Protein 6F8S (pdb70)

B-factor: mean 66.19, std 15.21, range [32.03, 136.65]

Nearest PDB structures (foldseek):
  6f8s-assembly1_C  TM=1.010E+00  e=1.367E-14  Pseudomonas putida
  6f8h-assembly2_C-3  TM=1.001E+00  e=1.922E-13  Pseudomonas putida
  7csy-assembly1_A  TM=9.585E-01  e=7.088E-09  Pseudomonas aeruginosa PAO1
  6lb3-assembly2_H  TM=9.275E-01  e=8.919E-09  Pseudomonas aeruginosa PAO1
  3trb-assembly1_A  TM=9.378E-01  e=3.751E-08  Coxiella burnetii

Secondary structure (DSSP, 8-state):
-----HHHHIIIIIIHHH---HHHHHHHHTS-HHHHHHHHTTSS---HHHHHHHHHHHT--HHHHHHHHHHHHHHHHHHHHHHHHHHH------/--HHHHHHHHHHHHHH-SSTHHHHS-GGG--B---SEEEEESSSS-EEEEEEETTEEEEEEEE---/--S---HHHHIIIIIIHHH---HHHHHHHHTS-HHHHHHHHTT-S---HHHHHHHHHHHT--HHHHHHHHHHHHHHHHHHHTHHHHHTTPPP---/--HHHHHHHHHHHHHH--SHHHHHS-GGG--B---EEEEESSSS-EEEEE--TTS-EEEEEE---

Sequence (320 aa):
MRPIHPGEILREEFQKEMGFSAAALARALGVATPTVNNILRERGGVSADMALRLSICLDTTPEFWLNLQTAFDLRTAEQQHGDEIIGSVQRLVASDIKSVAERKLAMLDAATELRDLRSPPGNRLESRADQHSIRVNDQWRLCFTWTEHGPVNVEIVDYHGMRPIHPGEILREEFQKEMGFSAAALARALGVATPTVNNILRERGGVSADMALRLSICLDTTPEFWLNLQTAFDLRTAEQQHGDEIIGSVQRLVASDIKSVAERKLAMLDAATELRDLRSPPGNRLESADQHSIRVNDQWRLCFTWTEHGPVNVEIVDYH

InterPro domains:
  IPR001387 Cro/C1-type, helix-turn-helix domain [PF01381] (19-70)
  IPR001387 Cro/C1-type, helix-turn-helix domain [PS50943] (21-70)
  IPR001387 Cro/C1-type, helix-turn-helix domain [SM00530] (14-70)
  IPR001387 Cro/C1-type, helix-turn-helix domain [cd00093] (12-70)
  IPR010982 Lambda repressor-like, DNA-binding domain superfamily [G3DSA:1.10.260.40] (1-99)
  IPR010982 Lambda repressor-like, DNA-binding domain superfamily [SSF47413] (10-91)
  IPR013430 Toxin-antitoxin system, antidote protein, HigA [PTHR36924] (1-90)
  IPR013430 Toxin-antitoxin system, antidote protein, HigA [TIGR02607] (6-85)

Foldseek 3Di:
DAQDQLLCCCVVVPCVVPVDDLVVLCVQLVHDSVVSVCRNVVNDAADLSNLVSCCVRVVHHSVVRVVSRVSRVVVVCCVPCVVVDVVDDDDDDD/DDLVVLVVVLVVQQVVDQDPCSQVVDVQQVWDWQQGWIWGDSDPFKIWIFGQDNNTTHPTDIDGDD/DPAQDQLLNCCCPVPCVVPPDDLVVLCVQLVHDSVVSVCRVVVNDAADLSNLVSCCVRVVHHSVVRVVSRVRRVVVVCCVPCVVVVVVDDDDPDD/DDLVVLVVVLVVQQVVDQDVCSQVVDVQQVWDAVHWIWGDSDPFKIWIFNQDNNTTDPTDIDGDD

Radius of gyration: 20.67 Å; Cα contacts (8 Å, |Δi|>4): 565; chains: 4; bounding box: 54×55×50 Å

Structure (mmCIF, N/CA/C/O backbone):
data_6F8S
#
_entry.id   6F8S
#
_cell.length_a   56.030
_cell.length_b   56.030
_cell.length_c   128.190
_cell.angle_alpha   90.00
_cell.angle_beta   90.00
_cell.angle_gamma   90.00
#
_symmetry.space_group_name_H-M   'P 41'
#
loop_
_entity.id
_entity.type
_entity.pdbx_description
1 polymer 'XRE family transcriptional regulator'
2 polymer 'Putative Killer protein'
3 non-polymer 'SULFATE ION'
4 non-polymer DI(HYDROXYETHYL)ETHER
5 water water
#
loop_
_atom_site.group_PDB
_atom_site.id
_atom_site.type_symbol
_atom_site.label_atom_id
_atom_site.label_alt_id
_atom_site.label_comp_id
_atom_site.label_asym_id
_atom_site.label_entity_id
_atom_site.label_seq_id
_atom_site.pdbx_PDB_ins_code
_atom_site.Cartn_x
_atom_site.Cartn_y
_atom_site.Cartn_z
_atom_site.occupancy
_atom_site.B_iso_or_equiv
_atom_site.auth_seq_id
_atom_site.auth_comp_id
_atom_site.auth_asym_id
_atom_site.auth_atom_id
_atom_site.pdbx_PDB_model_num
ATOM 1 N N . MET A 1 6 ? 78.047 10.733 79.942 1.00 81.98 6 MET A N 1
ATOM 2 C CA . MET A 1 6 ? 77.995 9.996 81.200 1.00 79.56 6 MET A CA 1
ATOM 3 C C . MET A 1 6 ? 78.616 8.610 80.951 1.00 73.85 6 MET A C 1
ATOM 4 O O . MET A 1 6 ? 79.655 8.531 80.301 1.00 79.25 6 MET A O 1
ATOM 9 N N . ARG A 1 7 ? 78.028 7.516 81.425 1.00 55.02 7 ARG A N 1
ATOM 10 C CA . ARG A 1 7 ? 78.714 6.216 81.254 1.00 54.66 7 ARG A CA 1
ATOM 11 C C . ARG A 1 7 ? 78.641 5.634 79.830 1.00 58.60 7 ARG A C 1
ATOM 12 O O . ARG A 1 7 ? 77.650 5.810 79.125 1.00 58.48 7 ARG A O 1
ATOM 20 N N . PRO A 1 8 ? 79.706 4.939 79.395 1.00 59.51 8 PRO A N 1
ATOM 21 C CA . PRO A 1 8 ? 79.574 4.319 78.077 1.00 56.26 8 PRO A CA 1
ATOM 22 C C . PRO A 1 8 ? 78.504 3.228 78.115 1.00 57.06 8 PRO A C 1
ATOM 23 O O . PRO A 1 8 ? 78.469 2.485 79.081 1.00 57.56 8 PRO A O 1
ATOM 27 N N . ILE A 1 9 ? 77.644 3.149 77.101 1.00 58.83 9 ILE A N 1
ATOM 28 C CA . ILE A 1 9 ? 76.584 2.149 77.089 1.00 54.38 9 ILE A CA 1
ATOM 29 C C . ILE A 1 9 ? 76.751 1.224 75.893 1.00 49.66 9 ILE A C 1
ATOM 30 O O . ILE A 1 9 ? 76.539 1.598 74.744 1.00 52.18 9 ILE A O 1
ATOM 35 N N . HIS A 1 10 ? 77.194 0.013 76.178 1.00 49.02 10 HIS A N 1
ATOM 36 C CA . HIS A 1 10 ? 77.490 -0.950 75.150 1.00 48.93 10 HIS A CA 1
ATOM 37 C C . HIS A 1 10 ? 76.201 -1.396 74.490 1.00 51.89 10 HIS A C 1
ATOM 38 O O . HIS A 1 10 ? 75.213 -1.630 75.182 1.00 49.74 10 HIS A O 1
ATOM 45 N N . PRO A 1 11 ? 76.196 -1.497 73.144 1.00 51.39 11 PRO A N 1
ATOM 46 C CA . PRO A 1 11 ? 74.990 -1.951 72.431 1.00 48.36 11 PRO A CA 1
ATOM 47 C C . PRO A 1 11 ? 74.497 -3.299 72.957 1.00 50.45 11 PRO A C 1
ATOM 48 O O . PRO A 1 11 ? 73.300 -3.601 72.877 1.00 51.34 11 PRO A O 1
ATOM 52 N N . GLY A 1 12 ? 75.413 -4.089 73.502 1.00 49.46 12 GLY A N 1
ATOM 53 C CA . GLY A 1 12 ? 75.065 -5.340 74.149 1.00 54.68 12 GLY A CA 1
ATOM 54 C C . GLY A 1 12 ? 74.156 -5.177 75.356 1.00 55.81 12 GLY A C 1
ATOM 55 O O . GLY A 1 12 ? 73.316 -6.048 75.630 1.00 57.17 12 GLY A O 1
ATOM 56 N N . GLU A 1 13 ? 74.311 -4.076 76.087 1.00 52.68 13 GLU A N 1
ATOM 57 C CA . GLU A 1 13 ? 73.420 -3.820 77.221 1.00 55.96 13 GLU A CA 1
ATOM 58 C C . GLU A 1 13 ? 71.982 -3.623 76.722 1.00 55.31 13 GLU A C 1
ATOM 59 O O . GLU A 1 13 ? 71.031 -4.114 77.333 1.00 52.72 13 GLU A O 1
ATOM 65 N N . ILE A 1 14 ? 71.827 -2.910 75.611 1.00 54.07 14 ILE A N 1
ATOM 66 C CA . ILE A 1 14 ? 70.507 -2.731 75.014 1.00 55.63 14 ILE A CA 1
ATOM 67 C C . ILE A 1 14 ? 69.914 -4.066 74.581 1.00 56.90 14 ILE A C 1
ATOM 68 O O . ILE A 1 14 ? 68.755 -4.359 74.874 1.00 58.81 14 ILE A O 1
ATOM 73 N N . LEU A 1 15 ? 70.706 -4.855 73.856 1.00 49.92 15 LEU A N 1
ATOM 74 C CA . LEU A 1 15 ? 70.249 -6.148 73.387 1.00 53.30 15 LEU A CA 1
ATOM 75 C C . LEU A 1 15 ? 69.808 -6.992 74.584 1.00 57.86 15 LEU A C 1
ATOM 76 O O . LEU A 1 15 ? 68.725 -7.570 74.576 1.00 59.49 15 LEU A O 1
ATOM 81 N N . ARG A 1 16 ? 70.631 -7.029 75.625 1.00 61.34 16 ARG A N 1
ATOM 82 C CA . ARG A 1 16 ? 70.324 -7.867 76.781 1.00 64.82 16 ARG A CA 1
ATOM 83 C C . ARG A 1 16 ? 69.123 -7.339 77.553 1.00 67.75 16 ARG A C 1
ATOM 84 O O . ARG A 1 16 ? 68.152 -8.060 77.760 1.00 73.14 16 ARG A O 1
ATOM 92 N N . GLU A 1 17 ? 69.182 -6.071 77.950 1.00 62.59 17 GLU A N 1
ATOM 93 C CA . GLU A 1 17 ? 68.179 -5.510 78.851 1.00 62.72 17 GLU A CA 1
ATOM 94 C C . GLU A 1 17 ? 66.872 -5.138 78.193 1.00 61.69 17 GLU A C 1
ATOM 95 O O . GLU A 1 17 ? 65.829 -5.244 78.813 1.00 65.43 17 GLU A O 1
ATOM 101 N N . GLU A 1 18 ? 66.919 -4.691 76.945 1.00 69.70 18 GLU A N 1
ATOM 102 C CA . GLU A 1 18 ? 65.729 -4.138 76.317 1.00 66.62 18 GLU A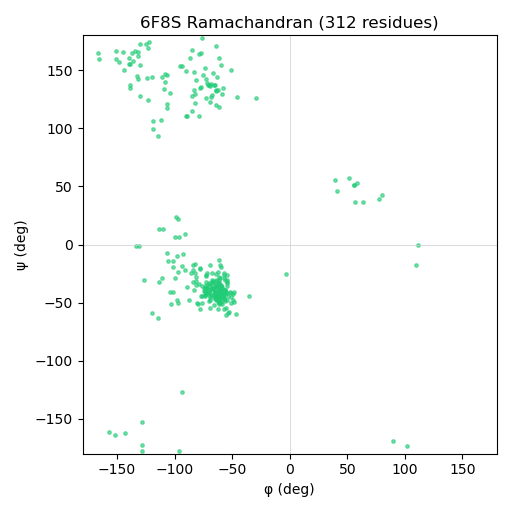 CA 1
ATOM 103 C C . GLU A 1 18 ? 65.047 -5.132 75.370 1.00 65.67 18 GLU A C 1
ATOM 104 O O . GLU A 1 18 ? 63.868 -4.973 75.035 1.00 64.50 18 GLU A O 1
ATOM 110 N N . PHE A 1 19 ? 65.786 -6.150 74.931 1.00 57.88 19 PHE A N 1
ATOM 111 C CA . PHE A 1 19 ? 65.195 -7.198 74.103 1.00 57.50 19 PHE A CA 1
ATOM 112 C C . PHE A 1 19 ? 65.176 -8.556 74.804 1.00 59.25 19 PHE A C 1
ATOM 113 O O . PHE A 1 19 ? 64.097 -9.107 75.061 1.00 58.35 19 PHE A O 1
ATOM 121 N N . GLN A 1 20 ? 66.363 -9.086 75.104 1.00 55.61 20 GLN A N 1
ATOM 122 C CA . GLN A 1 20 ? 66.491 -10.458 75.585 1.00 61.80 20 GLN A CA 1
ATOM 123 C C . GLN A 1 20 ? 65.692 -10.733 76.856 1.00 65.82 20 GLN A C 1
ATOM 124 O O . GLN A 1 20 ? 65.072 -11.787 76.980 1.00 68.30 20 GLN A O 1
ATOM 130 N N . LYS A 1 21 ? 65.695 -9.787 77.786 1.00 72.66 21 LYS A N 1
ATOM 131 C CA . LYS A 1 21 ? 65.054 -10.002 79.080 1.00 78.27 21 LYS A CA 1
ATOM 132 C C . LYS A 1 21 ? 63.553 -10.199 78.946 1.00 78.61 21 LYS A C 1
ATOM 133 O O . LYS A 1 21 ? 62.990 -11.111 79.533 1.00 85.98 21 LYS A O 1
ATOM 139 N N . GLU A 1 22 ? 62.912 -9.350 78.156 1.00 71.79 22 GLU A N 1
ATOM 140 C CA . GLU A 1 22 ? 61.461 -9.353 78.046 1.00 73.74 22 GLU A CA 1
ATOM 141 C C . GLU A 1 22 ? 60.982 -10.433 77.089 1.00 77.70 22 GLU A C 1
ATOM 142 O O . GLU A 1 22 ? 59.902 -10.980 77.258 1.00 84.00 22 GLU A O 1
ATOM 148 N N . MET A 1 23 ? 61.791 -10.733 76.079 1.00 76.29 23 MET A N 1
ATOM 149 C CA . MET A 1 23 ? 61.446 -11.755 75.101 1.00 74.23 23 MET A CA 1
ATOM 150 C C . MET A 1 23 ? 61.738 -13.147 75.648 1.00 79.69 23 MET A C 1
ATOM 151 O O . MET A 1 23 ? 60.884 -14.039 75.604 1.00 81.59 23 MET A O 1
ATOM 156 N N . GLY A 1 24 ? 62.952 -13.330 76.158 1.00 78.28 24 GLY A N 1
ATOM 157 C CA . GLY A 1 24 ? 63.315 -14.570 76.809 1.00 74.93 24 GLY A CA 1
ATOM 158 C C . GLY A 1 24 ? 64.293 -15.445 76.058 1.00 79.72 24 GLY A C 1
ATOM 159 O O . GLY A 1 24 ? 64.893 -16.325 76.665 1.00 83.49 24 GLY A O 1
ATOM 160 N N . PHE A 1 25 ? 64.459 -15.211 74.754 1.00 75.50 25 PHE A N 1
ATOM 161 C CA . PHE A 1 25 ? 65.321 -16.055 73.917 1.00 73.32 25 PHE A CA 1
ATOM 162 C C . PHE A 1 25 ? 66.730 -16.257 74.499 1.00 76.65 25 PHE A C 1
ATOM 163 O O . PHE A 1 25 ? 67.253 -15.394 75.205 1.00 80.21 25 PHE A O 1
ATOM 171 N N . SER A 1 26 ? 67.337 -17.403 74.211 1.00 80.42 26 SER A N 1
ATOM 172 C CA . SER A 1 26 ? 68.731 -17.624 74.579 1.00 77.84 26 SER A CA 1
ATOM 173 C C . SER A 1 26 ? 69.652 -17.041 73.508 1.00 78.39 26 SER A C 1
ATOM 174 O O . SER A 1 26 ? 69.199 -16.707 72.408 1.00 75.75 26 SER A O 1
ATOM 177 N N . ALA A 1 27 ? 70.940 -16.938 73.831 1.00 64.83 27 ALA A N 1
ATOM 178 C CA . ALA A 1 27 ? 71.929 -16.427 72.896 1.00 66.27 27 ALA A CA 1
ATOM 179 C C . ALA A 1 27 ? 71.896 -17.239 71.606 1.00 74.03 27 ALA A C 1
ATOM 180 O O . ALA A 1 27 ? 71.973 -16.681 70.503 1.00 72.92 27 ALA A O 1
ATOM 182 N N . ALA A 1 28 ? 71.749 -18.553 71.758 1.00 73.89 28 ALA A N 1
ATOM 183 C CA . ALA A 1 28 ? 71.690 -19.475 70.630 1.00 69.49 28 ALA A CA 1
ATOM 184 C C . ALA A 1 28 ? 70.497 -19.212 69.720 1.00 67.44 28 ALA A C 1
ATOM 185 O O . ALA A 1 28 ? 70.648 -19.218 68.498 1.00 73.21 28 ALA A O 1
ATOM 187 N N . ALA A 1 29 ? 69.317 -19.004 70.302 1.00 69.08 29 ALA A N 1
ATOM 188 C CA . ALA A 1 29 ? 68.116 -18.727 69.508 1.00 67.98 29 ALA A CA 1
ATOM 189 C C . ALA A 1 29 ? 68.306 -17.460 68.684 1.00 68.92 29 ALA A C 1
ATOM 190 O O . ALA A 1 29 ? 67.985 -17.422 67.483 1.00 67.32 29 ALA A O 1
ATOM 192 N N . LEU A 1 30 ? 68.840 -16.426 69.330 1.00 67.83 30 LEU A N 1
ATOM 193 C CA . LEU A 1 30 ? 69.111 -15.176 68.635 1.00 69.44 30 LEU A CA 1
ATOM 194 C C . LEU A 1 30 ? 70.107 -15.440 67.512 1.00 67.29 30 LEU A C 1
ATOM 195 O O . LEU A 1 30 ? 69.867 -15.061 66.370 1.00 65.56 30 LEU A O 1
ATOM 200 N N . ALA A 1 31 ? 71.199 -16.125 67.849 1.00 66.85 31 ALA A N 1
ATOM 201 C CA . ALA A 1 31 ? 72.240 -16.484 66.887 1.00 66.98 31 ALA A CA 1
ATOM 202 C C . ALA A 1 31 ? 71.684 -17.225 65.678 1.00 69.39 31 ALA A C 1
ATOM 203 O O . ALA A 1 31 ? 72.055 -16.907 64.537 1.00 66.33 31 ALA A O 1
ATOM 205 N N . ARG A 1 32 ? 70.796 -18.195 65.919 1.00 68.42 32 ARG A N 1
ATOM 206 C CA . ARG A 1 32 ? 70.158 -18.934 64.818 1.00 73.40 32 ARG A CA 1
ATOM 207 C C . ARG A 1 32 ? 69.359 -18.003 63.903 1.00 69.47 32 ARG A C 1
ATOM 208 O O . ARG A 1 32 ? 69.470 -18.083 62.688 1.00 77.45 32 ARG A O 1
ATOM 216 N N . ALA A 1 33 ? 68.572 -17.117 64.502 1.00 60.94 33 ALA A N 1
ATOM 217 C CA . ALA A 1 33 ? 67.759 -16.152 63.776 1.00 62.15 33 ALA A CA 1
ATOM 218 C C . ALA A 1 33 ? 68.597 -15.222 62.895 1.00 60.74 33 ALA A C 1
ATOM 219 O O . ALA A 1 33 ? 68.217 -14.935 61.759 1.00 60.55 33 ALA A O 1
ATOM 221 N N . LEU A 1 34 ? 69.732 -14.762 63.413 1.00 69.40 34 LEU A N 1
ATOM 222 C CA . LEU A 1 34 ? 70.592 -13.830 62.679 1.00 70.61 34 LEU A CA 1
ATOM 223 C C . LEU A 1 34 ? 71.435 -14.510 61.596 1.00 73.67 34 LEU A C 1
ATOM 224 O O . LEU A 1 34 ? 71.911 -13.853 60.659 1.00 75.75 34 LEU A O 1
ATOM 229 N N . GLY A 1 35 ? 71.617 -15.823 61.734 1.00 64.87 35 GLY A N 1
ATOM 230 C CA . GLY A 1 35 ? 72.515 -16.580 60.882 1.00 60.36 35 GLY A CA 1
ATOM 231 C C . GLY A 1 35 ? 73.987 -16.419 61.231 1.00 62.14 35 GLY A C 1
ATOM 232 O O . GLY A 1 35 ? 74.805 -16.338 60.329 1.00 66.93 35 GLY A O 1
ATOM 233 N N . VAL A 1 36 ? 74.328 -16.367 62.521 1.00 65.51 36 VAL A N 1
ATOM 234 C CA . VAL A 1 36 ? 75.723 -16.235 62.962 1.00 67.23 36 VAL A CA 1
ATOM 235 C C . VAL A 1 36 ? 76.049 -17.247 64.058 1.00 70.84 36 VAL A C 1
ATOM 236 O O . VAL A 1 36 ? 75.145 -17.790 64.689 1.00 68.19 36 VAL A O 1
ATOM 240 N N . ALA A 1 37 ? 77.335 -17.497 64.297 1.00 74.21 37 ALA A N 1
ATOM 241 C CA . ALA A 1 37 ? 77.733 -18.425 65.357 1.00 70.97 37 ALA A CA 1
ATOM 242 C C . ALA A 1 37 ? 77.401 -17.833 66.721 1.00 75.97 37 ALA A C 1
ATOM 243 O O . ALA A 1 37 ? 77.610 -16.646 66.959 1.00 75.97 37 ALA A O 1
ATOM 245 N N . THR A 1 38 ? 76.885 -18.673 67.610 1.00 77.34 38 THR A N 1
ATOM 246 C CA . THR A 1 38 ? 76.436 -18.241 68.927 1.00 74.88 38 THR A CA 1
ATOM 247 C C . THR A 1 38 ? 77.472 -17.430 69.715 1.00 76.05 38 THR A C 1
ATOM 248 O O . THR A 1 38 ? 77.105 -16.446 70.360 1.00 78.97 38 THR A O 1
ATOM 252 N N . PRO A 1 39 ? 78.763 -17.815 69.670 1.00 75.71 39 PRO A N 1
ATOM 253 C CA . PRO A 1 39 ? 79.723 -16.947 70.368 1.00 78.35 39 PRO A CA 1
ATOM 254 C C . PRO A 1 39 ? 79.787 -15.492 69.867 1.00 76.93 39 PRO A C 1
ATOM 255 O O . PRO A 1 39 ? 80.280 -14.631 70.607 1.00 77.04 39 PRO A O 1
ATOM 259 N N . THR A 1 40 ? 79.315 -15.220 68.651 1.00 76.53 40 THR A N 1
ATOM 260 C CA . THR A 1 40 ? 79.324 -13.853 68.133 1.00 77.59 40 THR A CA 1
ATOM 261 C C . THR A 1 40 ? 78.304 -13.030 68.911 1.00 77.63 40 THR A C 1
ATOM 262 O O . THR A 1 40 ? 78.583 -11.908 69.348 1.00 77.15 40 THR A O 1
ATOM 266 N N . VAL A 1 41 ? 77.130 -13.618 69.105 1.00 68.60 41 VAL A N 1
ATOM 267 C CA . VAL A 1 41 ? 76.061 -12.972 69.841 1.00 68.13 41 VAL A CA 1
ATOM 268 C C . VAL A 1 41 ? 76.406 -12.817 71.321 1.00 69.64 41 VAL A C 1
ATOM 269 O O . VAL A 1 41 ? 76.107 -11.786 71.942 1.00 66.12 41 VAL A O 1
ATOM 273 N N . ASN A 1 42 ? 77.056 -13.822 71.893 1.00 86.40 42 ASN A N 1
ATOM 274 C CA . ASN A 1 42 ? 77.329 -13.775 73.327 1.00 86.87 42 ASN A CA 1
ATOM 275 C C . ASN A 1 42 ? 78.427 -12.762 73.674 1.00 82.25 42 ASN A C 1
ATOM 276 O O . ASN A 1 42 ? 78.349 -12.092 74.698 1.00 83.97 42 ASN A O 1
ATOM 281 N N . ASN A 1 43 ? 79.436 -12.657 72.812 1.00 78.78 43 ASN A N 1
ATOM 282 C CA . ASN A 1 43 ? 80.437 -11.589 72.882 1.00 80.37 43 ASN A CA 1
ATOM 283 C C . ASN A 1 43 ? 79.807 -10.219 73.039 1.00 77.76 43 ASN A C 1
ATOM 284 O O . ASN A 1 43 ? 80.297 -9.359 73.776 1.00 75.91 43 ASN A O 1
ATOM 289 N N . ILE A 1 44 ? 78.718 -10.036 72.304 1.00 70.67 44 ILE A N 1
ATOM 290 C CA . ILE A 1 44 ? 77.982 -8.795 72.287 1.00 67.97 44 ILE A CA 1
ATOM 291 C C . ILE A 1 44 ? 77.165 -8.669 73.558 1.00 64.68 44 ILE A C 1
ATOM 292 O O . ILE A 1 44 ? 77.226 -7.644 74.244 1.00 64.36 44 ILE A O 1
ATOM 297 N N . LEU A 1 45 ? 76.407 -9.718 73.870 1.00 62.84 45 LEU A N 1
ATOM 298 C CA . LEU A 1 45 ? 75.539 -9.725 75.044 1.00 62.94 45 LEU A CA 1
ATOM 299 C C . LEU A 1 45 ? 76.336 -9.558 76.339 1.00 66.54 45 LEU A C 1
ATOM 300 O O . LEU A 1 45 ? 75.868 -8.941 77.315 1.00 64.98 45 LEU A O 1
ATOM 305 N N . ARG A 1 46 ? 77.551 -10.086 76.343 1.00 73.41 46 ARG A N 1
ATOM 306 C CA . ARG A 1 46 ? 78.382 -10.048 77.541 1.00 76.53 46 ARG A CA 1
ATOM 307 C C . ARG A 1 46 ? 79.329 -8.843 77.423 1.00 74.09 46 ARG A C 1
ATOM 308 O O . ARG A 1 46 ? 80.192 -8.599 78.268 1.00 72.40 46 ARG A O 1
ATOM 316 N N . GLU A 1 47 ? 79.095 -8.059 76.370 1.00 72.72 47 GLU A N 1
ATOM 317 C CA . GLU A 1 47 ? 79.741 -6.757 76.157 1.00 67.12 47 GLU A CA 1
ATOM 318 C C . GLU A 1 47 ? 81.248 -6.864 75.983 1.00 68.50 47 GLU A C 1
ATOM 319 O O . GLU A 1 47 ? 81.999 -5.998 76.438 1.00 66.97 47 GLU A O 1
ATOM 325 N N . ARG A 1 48 ? 81.692 -7.917 75.315 1.00 68.70 48 ARG A N 1
ATOM 326 C CA . ARG A 1 48 ? 83.116 -8.139 75.177 1.00 73.16 48 ARG A CA 1
ATOM 327 C C . ARG A 1 48 ? 83.607 -7.842 73.775 1.00 73.51 48 ARG A C 1
ATOM 328 O O . ARG A 1 48 ? 84.806 -7.825 73.533 1.00 79.38 48 ARG A O 1
ATOM 336 N N . GLY A 1 49 ? 82.680 -7.586 72.860 1.00 82.21 49 GLY A N 1
ATOM 337 C CA . GLY A 1 49 ? 83.022 -7.214 71.497 1.00 73.30 49 GLY A CA 1
ATOM 338 C C . GLY A 1 49 ? 81.950 -6.326 70.898 1.00 71.38 49 GLY A C 1
ATOM 339 O O . GLY A 1 49 ? 80.851 -6.213 71.440 1.00 73.39 49 GLY A O 1
ATOM 340 N N . GLY A 1 50 ? 82.254 -5.694 69.774 1.00 58.19 50 GLY A N 1
ATOM 341 C CA . GLY A 1 50 ? 81.332 -4.734 69.200 1.00 58.65 50 GLY A CA 1
ATOM 342 C C . GLY A 1 50 ? 80.404 -5.258 68.112 1.00 58.43 50 GLY A C 1
ATOM 343 O O . GLY A 1 50 ? 80.406 -6.441 67.771 1.00 60.51 50 GLY A O 1
ATOM 344 N N . VAL A 1 51 ? 79.602 -4.352 67.565 1.00 57.07 51 VAL A N 1
ATOM 345 C CA . VAL A 1 51 ? 78.657 -4.689 66.517 1.00 56.04 51 VAL A CA 1
ATOM 346 C C . VAL A 1 51 ? 79.156 -4.142 65.184 1.00 54.89 51 VAL A C 1
ATOM 347 O O . VAL A 1 51 ? 79.309 -2.924 65.026 1.00 52.78 51 VAL A O 1
ATOM 351 N N . SER A 1 52 ? 79.429 -5.046 64.243 1.00 56.98 52 SER A N 1
ATOM 352 C CA . SER A 1 52 ? 79.838 -4.666 62.898 1.00 56.59 52 SER A CA 1
ATOM 353 C C . SER A 1 52 ? 78.625 -4.200 62.091 1.00 55.66 52 SER A C 1
ATOM 354 O O . SER A 1 52 ? 77.473 -4.430 62.496 1.00 55.64 52 SER A O 1
ATOM 357 N N . ALA A 1 53 ? 78.887 -3.543 60.963 1.00 53.87 53 ALA A N 1
ATOM 358 C CA . ALA A 1 53 ? 77.835 -3.095 60.053 1.00 55.76 53 ALA A CA 1
ATOM 359 C C . ALA A 1 53 ? 76.961 -4.278 59.619 1.00 55.97 53 ALA A C 1
ATOM 360 O O . ALA A 1 53 ? 75.727 -4.159 59.516 1.00 54.72 53 ALA A O 1
ATOM 362 N N . ASP A 1 54 ? 77.620 -5.413 59.382 1.00 54.79 54 ASP A N 1
ATOM 363 C CA . ASP A 1 54 ? 76.972 -6.667 59.024 1.00 54.69 54 ASP A CA 1
ATOM 364 C C . ASP A 1 54 ? 76.019 -7.169 60.111 1.00 60.04 54 ASP A C 1
ATOM 365 O O . ASP A 1 54 ? 74.845 -7.505 59.851 1.00 56.22 54 ASP A O 1
ATOM 370 N N . MET A 1 55 ? 76.550 -7.232 61.334 1.00 59.17 55 MET A N 1
ATOM 371 C CA . MET A 1 55 ? 75.784 -7.622 62.506 1.00 52.13 55 MET A CA 1
ATOM 372 C C . MET A 1 55 ? 74.613 -6.656 62.686 1.00 49.92 55 MET A C 1
ATOM 373 O O . MET A 1 55 ? 73.492 -7.064 63.003 1.00 49.12 55 MET A O 1
ATOM 378 N N . ALA A 1 56 ? 74.876 -5.371 62.471 1.00 39.74 56 ALA A N 1
ATOM 379 C CA . ALA A 1 56 ? 73.830 -4.362 62.614 1.00 44.31 56 ALA A CA 1
ATOM 380 C C . ALA A 1 56 ? 72.699 -4.618 61.621 1.00 48.04 56 ALA A C 1
ATOM 381 O O . ALA A 1 56 ? 71.515 -4.469 61.976 1.00 45.85 56 ALA A O 1
ATOM 383 N N . LEU A 1 57 ? 73.052 -5.021 60.395 1.00 51.20 57 LEU A N 1
ATOM 384 C CA . LEU A 1 57 ? 72.032 -5.321 59.389 1.00 53.06 57 LEU A CA 1
ATOM 385 C C . LEU A 1 57 ? 71.192 -6.496 59.832 1.00 54.01 57 LEU A C 1
ATOM 386 O O . LEU A 1 57 ? 69.966 -6.445 59.757 1.00 53.95 57 LEU A O 1
ATOM 391 N N . ARG A 1 58 ? 71.853 -7.563 60.275 1.00 47.09 58 ARG A N 1
ATOM 392 C CA . ARG A 1 58 ? 71.131 -8.750 60.717 1.00 51.88 58 ARG A CA 1
ATOM 393 C C . ARG A 1 58 ? 70.231 -8.417 61.893 1.00 51.60 58 ARG A C 1
ATOM 394 O O . ARG A 1 58 ? 69.066 -8.809 61.910 1.00 53.75 58 ARG A O 1
ATOM 402 N N . LEU A 1 59 ? 70.771 -7.690 62.871 1.00 52.06 59 LEU A N 1
ATOM 403 C CA . LEU A 1 59 ? 69.974 -7.275 64.022 1.00 54.94 59 LEU A CA 1
ATOM 404 C C . LEU A 1 59 ? 68.743 -6.465 63.599 1.00 55.16 59 LEU A C 1
ATOM 405 O O . LEU A 1 59 ? 67.626 -6.718 64.079 1.00 52.60 59 LEU A O 1
ATOM 410 N N . SER A 1 60 ? 68.941 -5.502 62.701 1.00 56.33 60 SER A N 1
ATOM 411 C CA . SER A 1 60 ? 67.850 -4.598 62.346 1.00 58.73 60 SER A CA 1
ATOM 412 C C . SER A 1 60 ? 66.723 -5.354 61.643 1.00 61.34 60 SER A C 1
ATOM 413 O O . SER A 1 60 ? 65.544 -5.078 61.866 1.00 64.56 60 SER A O 1
ATOM 416 N N . ILE A 1 61 ? 67.088 -6.325 60.815 1.00 54.96 61 ILE A N 1
ATOM 417 C CA . ILE A 1 61 ? 66.089 -7.147 60.145 1.00 60.35 61 ILE A CA 1
ATOM 418 C C . ILE A 1 61 ? 65.424 -8.117 61.129 1.00 57.95 61 ILE A C 1
ATOM 419 O O . ILE A 1 61 ? 64.210 -8.345 61.074 1.00 61.10 61 ILE A O 1
ATOM 424 N N . CYS A 1 62 ? 66.209 -8.641 62.065 1.00 62.37 62 CYS A N 1
ATOM 425 C CA . CYS A 1 62 ? 65.691 -9.612 63.019 1.00 60.74 62 CYS A CA 1
ATOM 426 C C . CYS A 1 62 ? 64.746 -9.011 64.033 1.00 64.43 62 CYS A C 1
ATOM 427 O O . CYS A 1 62 ? 63.766 -9.648 64.413 1.00 69.25 62 CYS A O 1
ATOM 430 N N . LEU A 1 63 ? 65.056 -7.798 64.487 1.00 61.07 63 LEU A N 1
ATOM 431 C CA . LEU A 1 63 ? 64.387 -7.210 65.646 1.00 57.42 63 LEU A CA 1
ATOM 432 C C . LEU A 1 63 ? 63.547 -5.991 65.289 1.00 58.79 63 LEU A C 1
ATOM 433 O O . LEU A 1 63 ? 63.117 -5.258 66.169 1.00 58.83 63 LEU A O 1
ATOM 438 N N . ASP A 1 64 ? 63.320 -5.796 63.992 1.00 58.29 64 ASP A N 1
ATOM 439 C CA . ASP A 1 64 ? 62.591 -4.649 63.447 1.00 58.15 64 ASP A CA 1
ATOM 440 C C . ASP A 1 64 ? 63.111 -3.298 63.940 1.00 56.68 64 ASP A C 1
ATOM 441 O O . ASP A 1 64 ? 62.358 -2.503 64.503 1.00 55.75 64 ASP A O 1
ATOM 446 N N . THR A 1 65 ? 64.389 -3.035 63.705 1.00 55.07 65 THR A N 1
ATOM 447 C CA . THR A 1 65 ? 64.967 -1.737 64.013 1.00 53.48 65 THR A CA 1
ATOM 448 C C . THR A 1 65 ? 65.679 -1.233 62.760 1.00 53.55 65 THR A C 1
ATOM 449 O O . THR A 1 65 ? 65.560 -1.830 61.695 1.00 54.62 65 THR A O 1
ATOM 453 N N . THR A 1 66 ? 66.397 -0.122 62.885 1.00 45.39 66 THR A N 1
ATOM 454 C CA . THR A 1 66 ? 67.264 0.331 61.824 1.00 44.10 66 THR A CA 1
ATOM 455 C C . THR A 1 66 ? 68.669 -0.180 62.128 1.00 44.13 66 THR A C 1
ATOM 456 O O . THR A 1 66 ? 68.993 -0.443 63.285 1.00 42.01 66 THR A O 1
ATOM 460 N N . PRO A 1 67 ? 69.501 -0.370 61.092 1.00 49.47 67 PRO A N 1
ATOM 461 C CA . PRO A 1 67 ? 70.875 -0.796 61.388 1.00 49.64 67 PRO A CA 1
ATOM 462 C C . PRO A 1 67 ? 71.697 0.343 61.994 1.00 44.77 67 PRO A C 1
ATOM 463 O O . PRO A 1 67 ? 72.648 0.077 62.727 1.00 45.87 67 PRO A O 1
ATOM 467 N N . GLU A 1 68 ? 71.329 1.587 61.696 1.00 45.91 68 GLU A N 1
ATOM 468 C CA . GLU A 1 68 ? 72.014 2.751 62.238 1.00 45.35 68 GLU A CA 1
ATOM 469 C C . GLU A 1 68 ? 71.789 2.877 63.740 1.00 50.48 68 GLU A C 1
ATOM 470 O O . GLU A 1 68 ? 72.644 3.417 64.468 1.00 45.87 68 GLU A O 1
ATOM 476 N N . PHE A 1 69 ? 70.628 2.415 64.199 1.00 45.18 69 PHE A N 1
ATOM 477 C CA . PHE A 1 69 ? 70.368 2.348 65.630 1.00 47.45 69 PHE A CA 1
ATOM 478 C C . PHE A 1 69 ? 71.523 1.634 66.338 1.00 49.86 69 PHE A C 1
ATOM 479 O O . PHE A 1 69 ? 72.088 2.144 67.319 1.00 48.32 69 PHE A O 1
ATOM 487 N N . TRP A 1 70 ? 71.892 0.465 65.823 1.00 47.96 70 TRP A N 1
ATOM 488 C CA . TRP A 1 70 ? 72.928 -0.316 66.476 1.00 49.65 70 TRP A CA 1
ATOM 489 C C . TRP A 1 70 ? 74.327 0.295 66.290 1.00 51.17 70 TRP A C 1
ATOM 490 O O . TRP A 1 70 ? 75.146 0.270 67.208 1.00 49.31 70 TRP A O 1
ATOM 501 N N . LEU A 1 71 ? 74.597 0.871 65.124 1.00 44.13 71 LEU A N 1
ATOM 502 C CA . LEU A 1 71 ? 75.916 1.446 64.873 1.00 47.39 71 LEU A CA 1
ATOM 503 C C . LEU A 1 71 ? 76.104 2.744 65.666 1.00 44.20 71 LEU A C 1
ATOM 504 O O . LEU A 1 71 ? 77.217 3.039 66.135 1.00 45.74 71 LEU A O 1
ATOM 509 N N . ASN A 1 72 ? 75.024 3.508 65.829 1.00 39.58 72 ASN A N 1
ATOM 510 C CA . ASN A 1 72 ? 75.072 4.719 66.653 1.00 43.21 72 ASN A CA 1
ATOM 511 C C . ASN A 1 72 ? 75.408 4.441 68.115 1.00 45.90 72 ASN A C 1
ATOM 512 O O . ASN A 1 72 ? 76.106 5.237 68.768 1.00 44.96 72 ASN A O 1
ATOM 517 N N . LEU A 1 73 ? 74.903 3.319 68.631 1.00 48.82 73 LEU A N 1
ATOM 518 C CA . LEU A 1 73 ? 75.178 2.934 70.011 1.00 48.06 73 LEU A CA 1
ATOM 519 C C . LEU A 1 73 ? 76.648 2.520 70.122 1.00 49.23 73 LEU A C 1
ATOM 520 O O . LEU A 1 73 ? 77.345 2.881 71.086 1.00 52.71 73 LEU A O 1
ATOM 525 N N . GLN A 1 74 ? 77.117 1.798 69.106 1.00 48.42 74 GLN A N 1
ATOM 526 C CA . GLN A 1 74 ? 78.503 1.357 69.033 1.00 48.26 74 GLN A CA 1
ATOM 527 C C . GLN A 1 74 ? 79.435 2.554 68.916 1.00 50.33 74 GLN A C 1
ATOM 528 O O . GLN A 1 74 ? 80.493 2.616 69.552 1.00 51.31 74 GLN A O 1
ATOM 534 N N . THR A 1 75 ? 79.020 3.519 68.104 1.00 55.52 75 THR A N 1
ATOM 535 C CA . THR A 1 75 ? 79.791 4.741 67.916 1.00 55.26 75 THR A CA 1
ATOM 536 C C . THR A 1 75 ? 79.895 5.552 69.212 1.00 54.21 75 THR A C 1
ATOM 537 O O . THR A 1 75 ? 80.984 6.012 69.580 1.00 53.30 75 THR A O 1
ATOM 541 N N . ALA A 1 76 ? 78.765 5.707 69.906 1.00 38.06 76 ALA A N 1
ATOM 542 C CA . ALA A 1 76 ? 78.732 6.500 71.126 1.00 42.29 76 ALA A CA 1
ATOM 543 C C . ALA A 1 76 ? 79.556 5.781 72.181 1.00 42.13 76 ALA A C 1
ATOM 544 O O . ALA A 1 76 ? 80.293 6.415 72.923 1.00 40.44 76 ALA A O 1
ATOM 546 N N . PHE A 1 77 ? 79.470 4.451 72.194 1.00 39.95 77 PHE A N 1
ATOM 547 C CA . PHE A 1 77 ? 80.220 3.651 73.147 1.00 43.93 77 PHE A CA 1
ATOM 548 C C . PHE A 1 77 ? 81.730 3.715 72.946 1.00 47.19 77 PHE A C 1
ATOM 549 O O . PHE A 1 77 ? 82.475 3.943 73.901 1.00 48.95 77 PHE A O 1
ATOM 557 N N . ASP A 1 78 ? 82.184 3.466 71.719 1.00 52.48 78 ASP A N 1
ATOM 558 C CA . ASP A 1 78 ? 83.609 3.517 71.436 1.00 54.96 78 ASP A CA 1
ATOM 559 C C . ASP A 1 78 ? 84.156 4.895 71.761 1.00 54.86 78 ASP A C 1
ATOM 560 O O . ASP A 1 78 ? 85.275 5.026 72.265 1.00 58.40 78 ASP A O 1
ATOM 565 N N . LEU A 1 79 ? 83.361 5.920 71.468 1.00 53.16 79 LEU A N 1
ATOM 566 C CA . LEU A 1 79 ? 83.821 7.287 71.635 1.00 55.38 79 LEU A CA 1
ATOM 567 C C . LEU A 1 79 ? 83.893 7.691 73.109 1.00 54.62 79 LEU A C 1
ATOM 568 O O . LEU A 1 79 ? 84.879 8.306 73.515 1.00 55.25 79 LEU A O 1
ATOM 573 N N . ARG A 1 80 ? 82.882 7.346 73.910 1.00 53.13 80 ARG A N 1
ATOM 574 C CA . ARG A 1 80 ? 82.948 7.660 75.346 1.00 57.94 80 ARG A CA 1
ATOM 575 C C . ARG A 1 80 ? 84.117 6.931 75.975 1.00 62.86 80 ARG A C 1
ATOM 576 O O . ARG A 1 80 ? 84.862 7.501 76.786 1.00 60.32 80 ARG A O 1
ATOM 584 N N . THR A 1 81 ? 84.273 5.662 75.603 1.00 57.95 81 THR A N 1
ATOM 585 C CA . THR A 1 81 ? 85.380 4.862 76.115 1.00 58.23 81 THR A CA 1
ATOM 586 C C . THR A 1 81 ? 86.710 5.553 75.827 1.00 57.59 81 THR A C 1
ATOM 587 O O . THR A 1 81 ? 87.424 5.917 76.743 1.00 62.31 81 THR A O 1
ATOM 591 N N . ALA A 1 82 ? 87.003 5.766 74.546 1.00 55.50 82 ALA A N 1
ATOM 592 C CA . ALA A 1 82 ? 88.216 6.459 74.101 1.00 57.00 82 ALA A CA 1
ATOM 593 C C . ALA A 1 82 ? 88.441 7.765 74.862 1.00 59.36 82 ALA A C 1
ATOM 594 O O . ALA A 1 82 ? 89.528 8.016 75.385 1.00 60.70 82 ALA A O 1
ATOM 596 N N . GLU A 1 83 ? 87.395 8.579 74.936 1.00 62.10 83 GLU A N 1
ATOM 597 C CA . GLU A 1 83 ? 87.458 9.854 75.625 1.00 58.63 83 GLU A CA 1
ATOM 598 C C . GLU A 1 83 ? 87.868 9.730 77.076 1.00 64.67 83 GLU A C 1
ATOM 599 O O . GLU A 1 83 ? 88.616 10.562 77.579 1.00 68.39 83 GLU A O 1
ATOM 605 N N . GLN A 1 84 ? 87.390 8.714 77.779 1.00 63.91 84 GLN A N 1
ATOM 606 C CA . GLN A 1 84 ? 87.754 8.657 79.189 1.00 65.07 84 GLN A CA 1
ATOM 607 C C . GLN A 1 84 ? 88.904 7.677 79.442 1.00 67.20 84 GLN A C 1
ATOM 608 O O . GLN A 1 84 ? 89.294 7.452 80.577 1.00 72.11 84 GLN A O 1
ATOM 614 N N . GLN A 1 85 ? 89.482 7.141 78.379 1.00 71.44 85 GLN A N 1
ATOM 615 C CA . GLN A 1 85 ? 90.702 6.354 78.510 1.00 75.80 85 GLN A CA 1
ATOM 616 C C . GLN A 1 85 ? 91.923 7.149 78.048 1.00 76.28 85 GLN A C 1
ATOM 617 O O . GLN A 1 85 ? 92.983 7.086 78.659 1.00 81.84 85 GLN A O 1
ATOM 623 N N . HIS A 1 86 ? 91.767 7.893 76.958 1.00 68.19 86 HIS A N 1
ATOM 624 C CA . HIS A 1 86 ? 92.902 8.484 76.268 1.00 68.34 86 HIS A CA 1
ATOM 625 C C . HIS A 1 86 ? 92.696 9.954 75.977 1.00 66.08 86 HIS A C 1
ATOM 626 O O . HIS A 1 86 ? 93.570 10.598 75.406 1.00 65.98 86 HIS A O 1
ATOM 633 N N . GLY A 1 87 ? 91.535 10.467 76.363 1.00 64.41 87 GLY A N 1
ATOM 634 C CA . GLY A 1 87 ? 91.174 11.858 76.143 1.00 64.27 87 GLY A CA 1
ATOM 635 C C . GLY A 1 87 ? 92.221 12.905 76.499 1.00 67.05 87 GLY A C 1
ATOM 636 O O . GLY A 1 87 ? 92.651 13.675 75.630 1.00 67.71 87 GLY A O 1
ATOM 637 N N . ASP A 1 88 ? 92.635 12.948 77.760 1.00 80.29 88 ASP A N 1
ATOM 638 C CA . ASP A 1 88 ? 93.633 13.926 78.185 1.00 84.98 88 ASP A CA 1
ATOM 639 C C . ASP A 1 88 ? 94.978 13.694 77.509 1.00 86.78 88 ASP A C 1
ATOM 640 O O . ASP A 1 88 ? 95.674 14.648 77.139 1.00 90.98 88 ASP A O 1
ATOM 645 N N . GLU A 1 89 ? 95.343 12.426 77.350 1.00 63.70 89 GLU A N 1
ATOM 646 C CA . GLU A 1 89 ? 96.558 12.079 76.623 1.00 63.08 89 GLU A CA 1
ATOM 647 C C . GLU A 1 89 ? 96.507 12.624 75.189 1.00 65.21 89 GLU A C 1
ATOM 648 O O . GLU A 1 89 ? 97.508 13.071 74.639 1.00 70.52 89 GLU A O 1
ATOM 650 N N . ILE A 1 90 ? 95.326 12.607 74.588 1.00 64.94 90 ILE A N 1
ATOM 651 C CA . ILE A 1 90 ? 95.192 13.038 73.205 1.00 65.41 90 ILE A CA 1
ATOM 652 C C . ILE A 1 90 ? 95.074 14.550 73.089 1.00 62.63 90 ILE A C 1
ATOM 653 O O . ILE A 1 90 ? 95.640 15.157 72.173 1.00 62.84 90 ILE A O 1
ATOM 658 N N . ILE A 1 91 ? 94.353 15.173 74.010 1.00 60.48 91 ILE A N 1
ATOM 659 C CA . ILE A 1 91 ? 94.142 16.609 73.884 1.00 59.51 91 ILE A CA 1
ATOM 660 C C . ILE A 1 91 ? 95.440 17.330 74.214 1.00 65.91 91 ILE A C 1
ATOM 661 O O . ILE A 1 91 ? 95.704 18.413 73.703 1.00 64.57 91 ILE A O 1
ATOM 666 N N . GLY A 1 92 ? 96.268 16.700 75.041 1.00 84.11 92 GLY A N 1
ATOM 667 C CA . GLY A 1 92 ? 97.511 17.309 75.455 1.00 84.34 92 GLY A CA 1
ATOM 668 C C . GLY A 1 92 ? 98.589 17.233 74.395 1.00 85.62 92 GLY A C 1
ATOM 669 O O . GLY A 1 92 ? 99.544 18.009 74.427 1.00 89.63 92 GLY A O 1
ATOM 670 N N . SER A 1 93 ? 98.443 16.312 73.448 1.00 68.79 93 SER A N 1
ATOM 671 C CA . SER A 1 93 ? 99.543 16.034 72.536 1.00 73.29 93 SER A CA 1
ATOM 672 C C . SER A 1 93 ? 99.295 16.409 71.049 1.00 75.35 93 SER A C 1
ATOM 673 O O . SER A 1 93 ? 100.221 16.814 70.350 1.00 77.31 93 SER A O 1
ATOM 676 N N . VAL A 1 94 ? 98.058 16.309 70.577 1.00 75.46 94 VAL A N 1
ATOM 677 C CA . VAL A 1 94 ? 97.736 16.562 69.166 1.00 68.85 94 VAL A CA 1
ATOM 678 C C . VAL A 1 94 ? 97.992 18.010 68.701 1.00 66.58 94 VAL A C 1
ATOM 679 O O . VAL A 1 94 ? 97.582 18.963 69.360 1.00 72.66 94 VAL A O 1
ATOM 683 N N . GLN A 1 95 ? 98.672 18.165 67.563 1.00 69.54 95 GLN A N 1
ATOM 684 C CA . GLN A 1 95 ? 98.919 19.480 66.955 1.00 67.91 95 GLN A CA 1
ATOM 685 C C . GLN A 1 95 ? 97.734 19.959 66.105 1.00 68.38 95 GLN A C 1
ATOM 686 O O . GLN A 1 95 ? 97.202 19.208 65.279 1.00 65.29 95 GLN A O 1
ATOM 688 N N . ARG A 1 96 ? 97.344 21.218 66.309 1.00 65.04 96 ARG A N 1
ATOM 689 C CA . ARG A 1 96 ? 96.152 21.803 65.697 1.00 68.77 96 ARG A CA 1
ATOM 690 C C . ARG A 1 96 ? 96.489 22.448 64.337 1.00 72.52 96 ARG A C 1
ATOM 691 O O . ARG A 1 96 ? 97.189 23.447 64.283 1.00 75.18 96 ARG A O 1
ATOM 699 N N . LEU A 1 97 ? 96.009 21.854 63.246 1.00 66.67 97 LEU A N 1
ATOM 700 C CA . LEU A 1 97 ? 96.334 22.334 61.894 1.00 70.49 97 LEU A CA 1
ATOM 701 C C . LEU A 1 97 ? 95.269 23.238 61.267 1.00 68.91 97 LEU A C 1
ATOM 702 O O . LEU A 1 97 ? 95.514 23.832 60.223 1.00 75.51 97 LEU A O 1
ATOM 707 N N . VAL A 1 98 ? 94.099 23.334 61.897 1.00 68.69 98 VAL A N 1
ATOM 708 C CA . VAL A 1 98 ? 92.965 24.077 61.344 1.00 69.43 98 VAL A CA 1
ATOM 709 C C . VAL A 1 98 ? 92.384 25.045 62.364 1.00 71.34 98 VAL A C 1
ATOM 710 O O . VAL A 1 98 ? 92.063 24.634 63.474 1.00 73.33 98 VAL A O 1
ATOM 714 N N . ALA A 1 99 ? 92.232 26.316 61.986 1.00 91.84 99 ALA A N 1
ATOM 715 C CA . ALA A 1 99 ? 91.645 27.339 62.865 1.00 95.37 99 ALA A CA 1
ATOM 716 C C . ALA A 1 99 ? 90.338 26.875 63.515 1.00 93.16 99 ALA A C 1
ATOM 717 O O . ALA A 1 99 ? 90.287 26.625 64.722 1.00 93.77 99 ALA A O 1
ATOM 719 N N . SER B 2 29 ? 68.810 -2.696 86.617 1.00 96.56 23 SER B N 1
ATOM 720 C CA . SER B 2 29 ? 67.720 -2.547 87.570 1.00 98.65 23 SER B CA 1
ATOM 721 C C . SER B 2 29 ? 67.583 -1.091 88.001 1.00 99.49 23 SER B C 1
ATOM 722 O O . SER B 2 29 ? 66.571 -0.443 87.717 1.00 99.93 23 SER B O 1
ATOM 724 N N . ASP B 2 30 ? 68.609 -0.613 88.705 1.00 93.82 24 ASP B N 1
ATOM 725 C CA . ASP B 2 30 ? 68.774 0.778 89.133 1.00 91.46 24 ASP B CA 1
ATOM 726 C C . ASP B 2 30 ? 68.122 1.800 88.191 1.00 87.21 24 ASP B C 1
ATOM 727 O O . ASP B 2 30 ? 68.395 1.795 86.988 1.00 86.06 24 ASP B O 1
ATOM 732 N N . ILE B 2 31 ? 67.262 2.664 88.734 1.00 76.35 25 ILE B N 1
ATOM 733 C CA . ILE B 2 31 ? 66.474 3.584 87.904 1.00 72.97 25 ILE B CA 1
ATOM 734 C C . ILE B 2 31 ? 67.330 4.545 87.084 1.00 70.94 25 ILE B C 1
ATOM 735 O O . ILE B 2 31 ? 67.034 4.794 85.907 1.00 70.74 25 ILE B O 1
ATOM 740 N N . LYS B 2 32 ? 68.400 5.057 87.684 1.00 62.91 26 LYS B N 1
ATOM 741 C CA . LYS B 2 32 ? 69.286 5.970 86.975 1.00 65.73 26 LYS B CA 1
ATOM 742 C C . LYS B 2 32 ? 69.905 5.267 85.751 1.00 63.40 26 LYS B C 1
ATOM 743 O O . LYS B 2 32 ? 69.917 5.816 84.657 1.00 57.80 26 LYS B O 1
ATOM 749 N N . SER B 2 33 ? 70.387 4.043 85.949 1.00 68.52 27 SER B N 1
ATOM 750 C CA . SER B 2 33 ? 70.995 3.266 84.886 1.00 65.56 27 SER B CA 1
ATOM 751 C C . SER B 2 33 ? 70.034 3.007 83.739 1.00 65.69 27 SER B C 1
ATOM 752 O O . SER B 2 33 ? 70.416 3.099 82.574 1.00 58.47 27 SER B O 1
ATOM 755 N N . VAL B 2 34 ? 68.787 2.686 84.075 1.00 64.69 28 VAL B N 1
ATOM 756 C CA . VAL B 2 34 ? 67.746 2.461 83.080 1.00 60.88 28 VAL B CA 1
ATOM 757 C C . VAL B 2 34 ? 67.471 3.759 82.312 1.00 59.19 28 VAL B C 1
ATOM 758 O O . VAL B 2 34 ? 67.363 3.759 81.082 1.00 59.64 28 VAL B O 1
ATOM 762 N N . ALA B 2 35 ? 67.389 4.866 83.040 1.00 57.01 29 ALA B N 1
ATOM 763 C CA . ALA B 2 35 ? 67.186 6.179 82.432 1.00 53.26 29 ALA B CA 1
ATOM 764 C C . ALA B 2 35 ? 68.289 6.504 81.450 1.00 49.55 29 ALA B C 1
ATOM 765 O O . ALA B 2 35 ? 68.051 7.069 80.391 1.00 48.50 29 ALA B O 1
ATOM 767 N N . GLU B 2 36 ? 69.509 6.170 81.832 1.00 57.44 30 GLU B N 1
ATOM 768 C CA . GLU B 2 36 ? 70.664 6.458 81.011 1.00 58.81 30 GLU B CA 1
ATOM 769 C C . GLU B 2 36 ? 70.600 5.710 79.715 1.00 55.38 30 GLU B C 1
ATOM 770 O O . GLU B 2 36 ? 71.026 6.195 78.688 1.00 51.13 30 GLU B O 1
ATOM 776 N N . ARG B 2 37 ? 70.070 4.504 79.810 1.00 51.28 31 ARG B N 1
ATOM 777 C CA . ARG B 2 37 ? 69.945 3.623 78.694 1.00 50.03 31 ARG B CA 1
ATOM 778 C C . ARG B 2 37 ? 68.834 4.089 77.750 1.00 55.35 31 ARG B C 1
ATOM 779 O O . ARG B 2 37 ? 68.980 4.034 76.513 1.00 50.91 31 ARG B O 1
ATOM 787 N N . LYS B 2 38 ? 67.721 4.540 78.331 1.00 58.41 32 LYS B N 1
ATOM 788 C CA . LYS B 2 38 ? 66.600 5.061 77.545 1.00 56.19 32 LYS B CA 1
ATOM 789 C C . LYS B 2 38 ? 67.031 6.317 76.798 1.00 54.60 32 LYS B C 1
ATOM 790 O O . LYS B 2 38 ? 66.751 6.459 75.586 1.00 51.50 32 LYS B O 1
ATOM 796 N N . LEU B 2 39 ? 67.720 7.218 77.507 1.00 48.55 33 LEU B N 1
ATOM 797 C CA . LEU B 2 39 ? 68.292 8.388 76.843 1.00 50.59 33 LEU B CA 1
ATOM 798 C C . LEU B 2 39 ? 69.257 7.965 75.717 1.00 49.93 33 LEU B C 1
ATOM 799 O O . LEU B 2 39 ? 69.247 8.560 74.641 1.00 46.73 33 LEU B O 1
ATOM 804 N N . ALA B 2 40 ? 70.069 6.936 75.953 1.00 48.43 34 ALA B N 1
ATOM 805 C CA . ALA B 2 40 ? 70.961 6.407 74.914 1.00 45.44 34 ALA B CA 1
ATOM 806 C C . ALA B 2 40 ? 70.193 5.998 73.651 1.00 47.29 34 ALA B C 1
ATOM 807 O O . ALA B 2 40 ? 70.563 6.348 72.537 1.00 42.61 34 ALA B O 1
ATOM 809 N N . MET B 2 41 ? 69.119 5.242 73.840 1.00 45.40 35 MET B N 1
ATOM 810 C CA . MET B 2 41 ? 68.335 4.748 72.725 1.00 46.25 35 MET B CA 1
ATOM 811 C C . MET B 2 41 ? 67.678 5.892 71.974 1.00 51.44 35 MET B C 1
ATOM 812 O O . MET B 2 41 ? 67.722 5.916 70.735 1.00 49.57 35 MET B O 1
ATOM 817 N N . LEU B 2 42 ? 67.094 6.836 72.720 1.00 49.41 36 LEU B N 1
ATOM 818 C CA . LEU B 2 42 ? 66.469 8.022 72.130 1.00 49.63 36 LEU B CA 1
ATOM 819 C C . LEU B 2 42 ? 67.435 8.768 71.224 1.00 48.78 36 LEU B C 1
ATOM 820 O O . LEU B 2 42 ? 67.085 9.130 70.104 1.00 51.62 36 LEU B O 1
ATOM 825 N N . ASP B 2 43 ? 68.649 9.001 71.712 1.00 49.80 37 ASP B N 1
ATOM 826 C CA . ASP B 2 43 ? 69.649 9.675 70.906 1.00 52.66 37 ASP B CA 1
ATOM 827 C C . ASP B 2 43 ? 70.081 8.832 69.698 1.00 56.67 37 ASP B C 1
ATOM 828 O O . ASP B 2 43 ? 70.391 9.380 68.646 1.00 51.52 37 ASP B O 1
ATOM 831 N N . ALA B 2 44 ? 70.073 7.508 69.831 1.00 48.00 38 ALA B N 1
ATOM 832 C CA . ALA B 2 44 ? 70.554 6.659 68.755 1.00 44.08 38 ALA B CA 1
ATOM 833 C C . ALA B 2 44 ? 69.477 6.386 67.691 1.00 47.14 38 ALA B C 1
ATOM 834 O O . ALA B 2 44 ? 69.798 5.968 66.595 1.00 45.41 38 ALA B O 1
ATOM 836 N N . ALA B 2 45 ? 68.209 6.613 68.022 1.00 52.59 39 ALA B N 1
ATOM 837 C CA . ALA B 2 45 ? 67.105 6.235 67.146 1.00 50.38 39 ALA B CA 1
ATOM 838 C C . ALA B 2 45 ? 67.113 7.002 65.830 1.00 56.88 39 ALA B C 1
ATOM 839 O O . ALA B 2 45 ? 67.331 8.215 65.783 1.00 56.76 39 ALA B O 1
ATOM 841 N N . THR B 2 46 ? 66.863 6.265 64.760 1.00 58.21 40 THR B N 1
ATOM 842 C CA . THR B 2 46 ? 66.845 6.813 63.418 1.00 62.35 40 THR B CA 1
ATOM 843 C C . THR B 2 46 ? 65.423 6.799 62.869 1.00 62.99 40 THR B C 1
ATOM 844 O O . THR B 2 46 ? 65.044 7.647 62.074 1.00 61.75 40 THR B O 1
ATOM 848 N N . GLU B 2 47 ? 64.636 5.834 63.337 1.00 59.32 41 GLU B N 1
ATOM 849 C CA . GLU B 2 47 ? 63.236 5.694 62.952 1.00 61.59 41 GLU B CA 1
ATOM 850 C C . GLU B 2 47 ? 62.425 5.333 64.192 1.00 57.33 41 GLU B C 1
ATOM 851 O O . GLU B 2 47 ? 62.959 4.756 65.136 1.00 57.22 41 GLU B O 1
ATOM 857 N N . LEU B 2 48 ? 61.140 5.655 64.171 1.00 44.11 42 LEU B N 1
ATOM 858 C CA . LEU B 2 48 ? 60.246 5.359 65.269 1.00 48.53 42 LEU B CA 1
ATOM 859 C C . LEU B 2 48 ? 60.253 3.878 65.669 1.00 50.88 42 LEU B C 1
ATOM 860 O O . LEU B 2 48 ? 60.072 3.553 66.853 1.00 49.77 42 LEU B O 1
ATOM 865 N N . ARG B 2 49 ? 60.505 2.983 64.717 1.00 54.66 43 ARG B N 1
ATOM 866 C CA . ARG B 2 49 ? 60.573 1.549 65.040 1.00 51.15 43 ARG B CA 1
ATOM 867 C C . ARG B 2 49 ? 61.676 1.246 66.058 1.00 50.90 43 ARG B C 1
ATOM 868 O O . ARG B 2 49 ? 61.556 0.304 66.848 1.00 48.88 43 ARG B O 1
ATOM 876 N N . ASP B 2 50 ? 62.729 2.064 66.054 1.00 49.21 44 ASP B N 1
ATOM 877 C CA . ASP B 2 50 ? 63.821 1.897 66.982 1.00 49.43 44 ASP B CA 1
ATOM 878 C C . ASP B 2 50 ? 63.332 2.057 68.418 1.00 55.15 44 ASP B C 1
ATOM 879 O O . ASP B 2 50 ? 63.905 1.469 69.341 1.00 50.97 44 ASP B O 1
ATOM 884 N N . LEU B 2 51 ? 62.269 2.835 68.619 1.00 54.97 45 LEU B N 1
ATOM 885 C CA . LEU B 2 51 ? 61.742 3.019 69.972 1.00 54.71 45 LEU B CA 1
ATOM 886 C C . LEU B 2 51 ? 60.540 2.130 70.224 1.00 54.90 45 LEU B C 1
ATOM 887 O O . LEU B 2 51 ? 60.312 1.717 71.343 1.00 57.22 45 LEU B O 1
ATOM 892 N N . ARG B 2 52 ? 59.800 1.809 69.167 1.00 57.62 46 ARG B N 1
ATOM 893 C CA . ARG B 2 52 ? 58.640 0.916 69.266 1.00 54.47 46 ARG B CA 1
ATOM 894 C C . ARG B 2 52 ? 59.014 -0.558 69.391 1.00 54.36 46 ARG B C 1
ATOM 895 O O . ARG B 2 52 ? 58.337 -1.325 70.067 1.00 59.32 46 ARG B O 1
ATOM 903 N N . SER B 2 53 ? 60.083 -0.970 68.722 1.00 59.56 47 SER B N 1
ATOM 904 C CA . SER B 2 53 ? 60.409 -2.394 68.694 1.00 61.52 47 SER B CA 1
ATOM 905 C C . SER B 2 53 ? 60.882 -2.979 70.026 1.00 59.89 47 SER B C 1
ATOM 906 O O . SER B 2 53 ? 60.442 -4.070 70.372 1.00 64.52 47 SER B O 1
ATOM 909 N N . PRO B 2 54 ? 61.776 -2.284 70.768 1.00 58.21 48 PRO B N 1
ATOM 910 C CA . PRO B 2 54 ? 62.234 -2.951 71.997 1.00 60.61 48 PRO B CA 1
ATOM 911 C C . PRO B 2 54 ? 61.080 -3.131 72.966 1.00 59.79 48 PRO B C 1
ATOM 912 O O . PRO B 2 54 ? 60.460 -2.142 73.350 1.00 64.90 48 PRO B O 1
ATOM 916 N N . PRO B 2 55 ? 60.764 -4.379 73.335 1.00 59.61 49 PRO B N 1
ATOM 917 C CA . PRO B 2 55 ? 59.594 -4.563 74.204 1.00 61.62 49 PRO B CA 1
ATOM 918 C C . PRO B 2 55 ? 59.802 -3.907 75.583 1.00 66.63 49 PRO B C 1
ATOM 919 O O . PRO B 2 55 ? 58.840 -3.506 76.245 1.00 68.79 49 PRO B O 1
ATOM 923 N N . GLY B 2 56 ? 61.056 -3.761 75.998 1.00 65.93 50 GLY B N 1
ATOM 924 C CA . GLY B 2 56 ? 61.362 -3.012 77.206 1.00 65.77 50 GLY B CA 1
ATOM 925 C C . GLY B 2 56 ? 60.931 -1.549 77.189 1.00 65.44 50 GLY B C 1
ATOM 926 O O . GLY B 2 56 ? 60.849 -0.923 78.237 1.00 66.01 50 GLY B O 1
ATOM 927 N N . ASN B 2 57 ? 60.669 -0.991 76.006 1.00 61.30 51 ASN B N 1
ATOM 928 C CA . ASN B 2 57 ? 60.224 0.396 75.923 1.00 59.21 51 ASN B CA 1
ATOM 929 C C . ASN B 2 57 ? 58.746 0.539 76.178 1.00 62.55 51 ASN B C 1
ATOM 930 O O . ASN B 2 57 ? 58.300 1.614 76.578 1.00 62.80 51 ASN B O 1
ATOM 935 N N . ARG B 2 58 ? 58.001 -0.546 75.936 1.00 64.53 52 ARG B N 1
ATOM 936 C CA . ARG B 2 58 ? 56.537 -0.551 76.013 1.00 67.88 52 ARG B CA 1
ATOM 937 C C . ARG B 2 58 ? 55.972 0.744 75.438 1.00 66.10 52 ARG B C 1
ATOM 938 O O . ARG B 2 58 ? 55.250 1.464 76.113 1.00 69.02 52 ARG B O 1
ATOM 946 N N . LEU B 2 59 ? 56.335 1.041 74.190 1.00 68.78 53 LEU B N 1
ATOM 947 C CA . LEU B 2 59 ? 55.970 2.308 73.559 1.00 67.63 53 LEU B CA 1
ATOM 948 C C . LEU B 2 59 ? 54.453 2.514 73.528 1.00 71.08 53 LEU B C 1
ATOM 949 O O . LEU B 2 59 ? 53.693 1.600 73.201 1.00 70.24 53 LEU B O 1
ATOM 954 N N . GLU B 2 60 ? 54.023 3.719 73.891 1.00 79.16 54 GLU B N 1
ATOM 955 C CA . GLU B 2 60 ? 52.612 4.091 73.845 1.00 83.35 54 GLU B CA 1
ATOM 956 C C . GLU B 2 60 ? 52.446 5.492 73.276 1.00 81.50 54 GLU B C 1
ATOM 957 O O . GLU B 2 60 ? 53.411 6.241 73.175 1.00 81.67 54 GLU B O 1
ATOM 963 N N . SER B 2 61 ? 51.223 5.834 72.885 1.00 92.30 55 SER B N 1
ATOM 964 C CA . SER B 2 61 ? 50.970 7.104 72.216 1.00 92.05 55 SER B CA 1
ATOM 965 C C . SER B 2 61 ? 49.845 7.870 72.895 1.00 101.51 55 SER B C 1
ATOM 966 O O . SER B 2 61 ? 49.802 9.099 72.840 1.00 108.41 55 SER B O 1
ATOM 969 N N . ARG B 2 66 ? 51.782 8.628 64.805 1.00 102.93 60 ARG B N 1
ATOM 970 C CA . ARG B 2 66 ? 53.240 8.613 64.734 1.00 98.91 60 ARG B CA 1
ATOM 971 C C . ARG B 2 66 ? 53.815 10.013 64.946 1.00 105.57 60 ARG B C 1
ATOM 972 O O . ARG B 2 66 ? 54.965 10.161 65.359 1.00 103.29 60 ARG B O 1
ATOM 980 N N . ALA B 2 67 ? 53.016 11.038 64.656 1.00 109.60 61 ALA B N 1
ATOM 981 C CA . ALA B 2 67 ? 53.430 12.423 64.879 1.00 106.71 61 ALA B CA 1
ATOM 982 C C . ALA B 2 67 ? 53.006 12.877 66.269 1.00 104.64 61 ALA B C 1
ATOM 983 O O . ALA B 2 67 ? 53.559 13.829 66.827 1.00 101.52 61 ALA B O 1
ATOM 985 N N . ASP B 2 68 ? 52.011 12.187 66.817 1.00 114.88 62 ASP B N 1
ATOM 986 C CA . ASP B 2 68 ? 51.571 12.434 68.177 1.00 120.75 62 ASP B CA 1
ATOM 987 C C . ASP B 2 68 ? 52.737 12.146 69.129 1.00 116.13 62 ASP B C 1
ATOM 988 O O . ASP B 2 68 ? 53.712 11.483 68.757 1.00 112.04 62 ASP B O 1
ATOM 993 N N . GLN B 2 69 ? 52.659 12.682 70.342 1.00 87.43 63 GLN B N 1
ATOM 994 C CA . GLN B 2 69 ? 53.672 12.403 71.338 1.00 81.00 63 GLN B CA 1
ATOM 995 C C . GLN B 2 69 ? 53.636 10.907 71.657 1.00 78.34 63 GLN B C 1
ATOM 996 O O . GLN B 2 69 ? 52.564 10.285 71.647 1.00 81.42 63 GLN B O 1
ATOM 998 N N . HIS B 2 70 ? 54.809 10.324 71.906 1.00 65.03 64 HIS B N 1
ATOM 999 C CA . HIS B 2 70 ? 54.872 8.944 72.371 1.00 63.37 64 HIS B CA 1
ATOM 1000 C C . HIS B 2 70 ? 55.635 8.910 73.687 1.00 60.28 64 HIS B C 1
ATOM 1001 O O . HIS B 2 70 ? 56.256 9.895 74.091 1.00 59.19 64 HIS B O 1
ATOM 1008 N N . SER B 2 71 ? 55.598 7.766 74.354 1.00 61.95 65 SER B N 1
ATOM 1009 C CA . SER B 2 71 ? 56.355 7.611 75.581 1.00 65.94 65 SER B CA 1
ATOM 1010 C C . SER B 2 71 ? 56.906 6.197 75.725 1.00 64.46 65 SER B C 1
ATOM 1011 O O . SER B 2 71 ? 56.309 5.229 75.231 1.00 65.43 65 SER B O 1
ATOM 1014 N N . ILE B 2 72 ? 58.051 6.091 76.397 1.00 59.56 66 ILE B N 1
ATOM 1015 C CA . ILE B 2 72 ? 58.636 4.799 76.682 1.00 56.88 66 ILE B CA 1
ATOM 1016 C C . ILE B 2 72 ? 58.747 4.602 78.189 1.00 58.82 66 ILE B C 1
ATOM 1017 O O . ILE B 2 72 ? 58.969 5.550 78.947 1.00 61.97 66 ILE B O 1
ATOM 1022 N N . ARG B 2 73 ? 58.546 3.365 78.623 1.00 63.11 67 ARG B N 1
ATOM 1023 C CA . ARG B 2 73 ? 58.624 3.023 80.030 1.00 63.69 67 ARG B CA 1
ATOM 1024 C C . ARG B 2 73 ? 60.054 3.162 80.537 1.00 63.05 67 ARG B C 1
ATOM 1025 O O . ARG B 2 73 ? 60.977 2.643 79.918 1.00 63.71 67 ARG B O 1
ATOM 1033 N N . VAL B 2 74 ? 60.238 3.882 81.640 1.00 63.77 68 VAL B N 1
ATOM 1034 C CA . VAL B 2 74 ? 61.489 3.831 82.401 1.00 64.58 68 VAL B CA 1
ATOM 1035 C C . VAL B 2 74 ? 61.314 2.841 83.565 1.00 63.19 68 VAL B C 1
ATOM 1036 O O . VAL B 2 74 ? 62.146 1.957 83.774 1.00 61.17 68 VAL B O 1
ATOM 1040 N N . ASN B 2 75 ? 60.228 3.005 84.323 1.00 57.40 69 ASN B N 1
ATOM 1041 C CA . ASN B 2 75 ? 59.745 1.955 85.216 1.00 58.82 69 ASN B CA 1
ATOM 1042 C C . ASN B 2 75 ? 58.232 2.075 85.394 1.00 60.77 69 ASN B C 1
ATOM 1043 O O . ASN B 2 75 ? 57.565 2.751 84.601 1.00 61.32 69 ASN B O 1
ATOM 1048 N N . ASP B 2 76 ? 57.690 1.423 86.419 1.00 57.21 70 ASP B N 1
ATOM 1049 C CA . ASP B 2 76 ? 56.250 1.442 86.648 1.00 62.18 70 ASP B CA 1
ATOM 1050 C C . ASP B 2 76 ? 55.724 2.860 86.929 1.00 66.00 70 ASP B C 1
ATOM 1051 O O . ASP B 2 76 ? 54.548 3.158 86.707 1.00 65.71 70 ASP B O 1
ATOM 1056 N N . GLN B 2 77 ? 56.603 3.738 87.404 1.00 62.25 71 GLN B N 1
ATOM 1057 C CA . GLN B 2 77 ? 56.201 5.093 87.775 1.00 63.25 71 GLN B CA 1
ATOM 1058 C C . GLN B 2 77 ? 56.499 6.107 86.654 1.00 57.15 71 GLN B C 1
ATOM 1059 O O . GLN B 2 77 ? 55.645 6.915 86.304 1.00 57.11 71 GLN B O 1
ATOM 1065 N N . TRP B 2 78 ? 57.708 6.061 86.096 1.00 56.84 72 TRP B N 1
ATOM 1066 C CA . TRP B 2 78 ? 58.174 7.118 85.198 1.00 53.60 72 TRP B CA 1
ATOM 1067 C C . TRP B 2 78 ? 58.245 6.701 83.752 1.00 58.81 72 TRP B C 1
ATOM 1068 O O . TRP B 2 78 ? 58.677 5.587 83.436 1.00 57.31 72 TRP B O 1
ATOM 1079 N N . ARG B 2 79 ? 57.845 7.629 82.885 1.00 57.60 73 ARG B N 1
ATOM 1080 C CA . ARG B 2 79 ? 57.958 7.473 81.449 1.00 56.39 73 ARG B CA 1
ATOM 1081 C C . ARG B 2 79 ? 58.564 8.706 80.800 1.00 60.69 73 ARG B C 1
ATOM 1082 O O . ARG B 2 79 ? 58.275 9.836 81.196 1.00 60.49 73 ARG B O 1
ATOM 1090 N N . LEU B 2 80 ? 59.392 8.475 79.783 1.00 67.38 74 LEU B N 1
ATOM 1091 C CA . LEU B 2 80 ? 59.879 9.547 78.919 1.00 64.49 74 LEU B CA 1
ATOM 1092 C C . LEU B 2 80 ? 58.879 9.848 77.809 1.00 60.89 74 LEU B C 1
ATOM 1093 O O . LEU B 2 80 ? 58.621 8.997 76.989 1.00 65.27 74 LEU B O 1
ATOM 1098 N N . CYS B 2 81 ? 58.306 11.049 77.816 1.00 64.55 75 CYS B N 1
ATOM 1099 C CA . CYS B 2 81 ? 57.467 11.550 76.718 1.00 68.63 75 CYS B CA 1
ATOM 1100 C C . CYS B 2 81 ? 58.342 12.281 75.708 1.00 65.83 75 CYS B C 1
ATOM 1101 O O . CYS B 2 81 ? 59.357 12.871 76.076 1.00 63.77 75 CYS B O 1
ATOM 1104 N N . PHE B 2 82 ? 57.941 12.247 74.439 1.00 65.15 76 PHE B N 1
ATOM 1105 C CA . PHE B 2 82 ? 58.672 12.943 73.373 1.00 62.89 76 PHE B CA 1
ATOM 1106 C C . PHE B 2 82 ? 57.852 13.031 72.090 1.00 67.82 76 PHE B C 1
ATOM 1107 O O . PHE B 2 82 ? 56.865 12.301 71.901 1.00 66.21 76 PHE B O 1
ATOM 1115 N N . THR B 2 83 ? 58.294 13.906 71.195 1.00 64.80 77 THR B N 1
ATOM 1116 C CA . THR B 2 83 ? 57.734 13.943 69.857 1.00 67.46 77 THR B CA 1
ATOM 1117 C C . THR B 2 83 ? 58.741 13.427 68.823 1.00 67.18 77 THR B C 1
ATOM 1118 O O . THR B 2 83 ? 59.918 13.804 68.820 1.00 64.19 77 THR B O 1
ATOM 1122 N N . TRP B 2 84 ? 58.265 12.560 67.944 1.00 68.50 78 TRP B N 1
ATOM 1123 C CA . T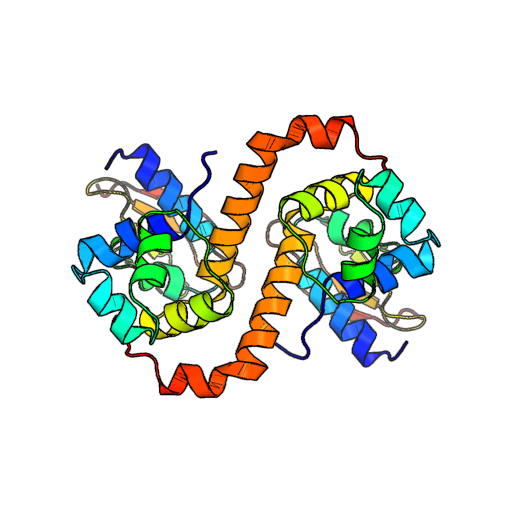RP B 2 84 ? 59.105 12.064 66.882 1.00 67.82 78 TRP B CA 1
ATOM 1124 C C . TRP B 2 84 ? 59.122 13.015 65.681 1.00 67.46 78 TRP B C 1
ATOM 1125 O O . TRP B 2 84 ? 58.071 13.423 65.195 1.00 70.03 78 TRP B O 1
ATOM 1136 N N . THR B 2 85 ? 60.317 13.383 65.227 1.00 82.98 79 THR B N 1
ATOM 1137 C CA . THR B 2 85 ? 60.464 14.104 63.972 1.00 80.20 79 THR B CA 1
ATOM 1138 C C . THR B 2 85 ? 61.369 13.308 63.048 1.00 83.53 79 THR B C 1
ATOM 1139 O O . THR B 2 85 ? 61.929 12.280 63.444 1.00 82.38 79 THR B O 1
ATOM 1143 N N . GLU B 2 86 ? 61.498 13.786 61.813 1.00 86.80 80 GLU B N 1
ATOM 1144 C CA . GLU B 2 86 ? 62.460 13.242 60.868 1.00 86.58 80 GLU B CA 1
ATOM 1145 C C . GLU B 2 86 ? 63.847 13.253 61.486 1.00 85.41 80 GLU B C 1
ATOM 1146 O O . GLU B 2 86 ? 64.638 12.341 61.266 1.00 83.68 80 GLU B O 1
ATOM 1148 N N . HIS B 2 87 ? 64.128 14.279 62.285 1.00 101.84 81 HIS B N 1
ATOM 1149 C CA . HIS B 2 87 ? 65.464 14.453 62.837 1.00 98.56 81 HIS B CA 1
ATOM 1150 C C . HIS B 2 87 ? 65.594 13.942 64.272 1.00 96.67 81 HIS B C 1
ATOM 1151 O O . HIS B 2 87 ? 66.483 14.378 65.007 1.00 97.31 81 HIS B O 1
ATOM 1158 N N . GLY B 2 88 ? 64.724 13.004 64.659 1.00 67.57 82 GLY B N 1
ATOM 1159 C CA . GLY B 2 88 ? 64.853 12.323 65.943 1.00 62.80 82 GLY B CA 1
ATOM 1160 C C . GLY B 2 88 ? 63.925 12.811 67.044 1.00 61.19 82 GLY B C 1
ATOM 1161 O O . GLY B 2 88 ? 63.042 13.604 66.814 1.00 63.47 82 GLY B O 1
ATOM 1162 N N . PRO B 2 89 ? 64.100 12.306 68.266 1.00 71.25 83 PRO B N 1
ATOM 1163 C CA . PRO B 2 89 ? 63.221 12.696 69.379 1.00 66.44 83 PRO B CA 1
ATOM 1164 C C . PRO B 2 89 ? 63.332 14.171 69.738 1.00 65.33 83 PRO B C 1
ATOM 1165 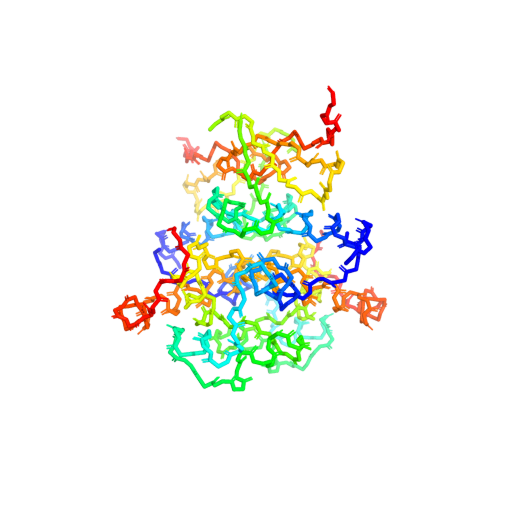O O . PRO B 2 89 ? 64.435 14.681 69.876 1.00 67.77 83 PRO B O 1
ATOM 1169 N N . VAL B 2 90 ? 62.195 14.841 69.894 1.00 59.75 84 VAL B N 1
ATOM 1170 C CA . VAL B 2 90 ? 62.184 16.256 70.273 1.00 62.36 84 VAL B CA 1
ATOM 1171 C C . VAL B 2 90 ? 61.225 16.482 71.460 1.00 59.93 84 VAL B C 1
ATOM 1172 O O . VAL B 2 90 ? 60.274 15.709 71.652 1.00 61.16 84 VAL B O 1
ATOM 1176 N N . ASN B 2 91 ? 61.463 17.534 72.243 1.00 65.98 85 ASN B N 1
ATOM 1177 C CA . ASN B 2 91 ? 60.640 17.821 73.429 1.00 64.68 85 ASN B CA 1
ATOM 1178 C C . ASN B 2 91 ? 60.572 16.668 74.412 1.00 65.32 85 ASN B C 1
ATOM 1179 O O . ASN B 2 91 ? 59.474 16.249 74.808 1.00 68.09 85 ASN B O 1
ATOM 1184 N N . VAL B 2 92 ? 61.729 16.138 74.786 1.00 57.43 86 VAL B N 1
ATOM 1185 C CA . VAL B 2 92 ? 61.759 15.011 75.707 1.00 61.34 86 VAL B CA 1
ATOM 1186 C C . VAL B 2 92 ? 61.400 15.472 77.134 1.00 63.55 86 VAL B C 1
ATOM 1187 O O . VAL B 2 92 ? 61.977 16.422 77.652 1.00 64.70 86 VAL B O 1
ATOM 1191 N N . GLU B 2 93 ? 60.407 14.823 77.736 1.00 75.37 87 GLU B N 1
ATOM 1192 C CA . GLU B 2 93 ? 59.941 15.179 79.059 1.00 79.20 87 GLU B CA 1
ATOM 1193 C C . GLU B 2 93 ? 59.818 13.934 79.921 1.00 82.04 87 GLU B C 1
ATOM 1194 O O . GLU B 2 93 ? 59.853 12.813 79.420 1.00 81.23 87 GLU B O 1
ATOM 1200 N N . ILE B 2 94 ? 59.682 14.116 81.226 1.00 65.66 88 ILE B N 1
ATOM 1201 C CA . ILE B 2 94 ? 59.274 12.992 82.051 1.00 64.06 88 ILE B CA 1
ATOM 1202 C C . ILE B 2 94 ? 57.832 13.245 82.489 1.00 69.89 88 ILE B C 1
ATOM 1203 O O . ILE B 2 94 ? 57.394 14.392 82.644 1.00 70.28 88 ILE B O 1
ATOM 1208 N N . VAL B 2 95 ? 57.085 12.158 82.619 1.00 75.78 89 VAL B N 1
ATOM 1209 C CA . VAL B 2 95 ? 55.706 12.206 83.060 1.00 73.58 89 VAL B CA 1
ATOM 1210 C C . VAL B 2 95 ? 55.513 11.043 84.014 1.00 74.57 89 VAL B C 1
ATOM 1211 O O . VAL B 2 95 ? 56.011 9.944 83.761 1.00 74.09 89 VAL B O 1
ATOM 1215 N N . ASP B 2 96 ? 54.816 11.286 85.116 1.00 78.50 90 ASP B N 1
ATOM 1216 C CA . ASP B 2 96 ? 54.424 10.213 86.014 1.00 73.87 90 ASP B CA 1
ATOM 1217 C C . ASP B 2 96 ? 52.900 10.165 86.074 1.00 81.37 90 ASP B C 1
ATOM 1218 O O . ASP B 2 96 ? 52.285 10.968 86.768 1.00 86.71 90 ASP B O 1
ATOM 1223 N N . TYR B 2 97 ? 52.300 9.242 85.326 1.00 92.91 91 TYR B N 1
ATOM 1224 C CA . TYR B 2 97 ? 50.876 8.939 85.454 1.00 99.16 91 TYR B CA 1
ATOM 1225 C C . TYR B 2 97 ? 50.622 8.040 86.664 1.00 100.58 91 TYR B C 1
ATOM 1226 O O . TYR B 2 97 ? 51.010 6.869 86.618 1.00 103.95 91 TYR B O 1
ATOM 1235 N N . HIS B 2 98 ? 49.982 8.525 87.734 1.00 100.79 92 HIS B N 1
ATOM 1236 C CA . HIS B 2 98 ? 49.560 9.915 87.913 1.00 101.07 92 HIS B CA 1
ATOM 1237 C C . HIS B 2 98 ? 49.666 10.282 89.412 1.00 103.90 92 HIS B C 1
ATOM 1238 O O . HIS B 2 98 ? 48.871 9.812 90.235 1.00 103.21 92 HIS B O 1
ATOM 1241 N N . GLY C 1 5 ? 70.556 6.097 50.389 1.00 110.92 5 GLY C N 1
ATOM 1242 C CA . GLY C 1 5 ? 71.958 5.747 50.267 1.00 103.89 5 GLY C CA 1
ATOM 1243 C C . GLY C 1 5 ? 72.388 5.542 48.828 1.00 105.95 5 GLY C C 1
ATOM 1244 O O . GLY C 1 5 ? 71.865 4.658 48.154 1.00 112.68 5 GLY C O 1
ATOM 1245 N N . MET C 1 6 ? 73.320 6.375 48.356 1.00 98.87 6 MET C N 1
ATOM 1246 C CA . MET C 1 6 ? 73.956 6.210 47.037 1.00 93.08 6 MET C CA 1
ATOM 1247 C C . MET C 1 6 ? 75.278 5.422 47.138 1.00 84.62 6 MET C C 1
ATOM 1248 O O . MET C 1 6 ? 75.302 4.330 47.713 1.00 84.02 6 MET C O 1
ATOM 1253 N N . ARG C 1 7 ? 76.376 5.971 46.604 1.00 57.24 7 ARG C N 1
ATOM 1254 C CA . ARG C 1 7 ? 77.686 5.294 46.697 1.00 56.15 7 ARG C CA 1
ATOM 1255 C C . ARG C 1 7 ? 78.288 5.370 48.114 1.00 60.48 7 ARG C C 1
ATOM 1256 O O . ARG C 1 7 ? 77.993 6.281 48.901 1.00 58.05 7 ARG C O 1
ATOM 1264 N N . PRO C 1 8 ? 79.107 4.383 48.472 1.00 55.01 8 PRO C N 1
ATOM 1265 C CA . PRO C 1 8 ? 79.660 4.547 49.812 1.00 50.52 8 PRO C CA 1
ATOM 1266 C C . PRO C 1 8 ? 80.775 5.587 49.784 1.00 48.58 8 PRO C C 1
ATOM 1267 O O . PRO C 1 8 ? 81.599 5.558 48.889 1.00 50.73 8 PRO C O 1
ATOM 1271 N N . ILE C 1 9 ? 80.803 6.493 50.750 1.00 53.55 9 ILE C N 1
ATOM 1272 C CA . ILE C 1 9 ? 81.841 7.510 50.794 1.00 50.16 9 ILE C CA 1
ATOM 1273 C C . ILE C 1 9 ? 82.774 7.282 51.987 1.00 48.07 9 ILE C C 1
ATOM 1274 O O . ILE C 1 9 ? 82.414 7.474 53.150 1.00 50.51 9 ILE C O 1
ATOM 1279 N N . HIS C 1 10 ? 83.973 6.821 51.681 1.00 51.53 10 HIS C N 1
ATOM 1280 C CA . HIS C 1 10 ? 84.934 6.512 52.705 1.00 52.00 10 HIS C CA 1
ATOM 1281 C C . HIS C 1 10 ? 85.406 7.827 53.324 1.00 53.98 10 HIS C C 1
ATOM 1282 O O . HIS C 1 10 ? 85.613 8.798 52.599 1.00 50.01 10 HIS C O 1
ATOM 1289 N N . PRO C 1 11 ? 85.533 7.877 54.668 1.00 54.06 11 PRO C N 1
ATOM 1290 C CA . PRO C 1 11 ? 85.994 9.089 55.365 1.00 51.78 11 PRO C CA 1
ATOM 1291 C C . PRO C 1 11 ? 87.360 9.546 54.878 1.00 54.79 11 PRO C C 1
ATOM 1292 O O . PRO C 1 11 ? 87.719 10.726 55.011 1.00 55.46 11 PRO C O 1
ATOM 1296 N N . GLY C 1 12 ? 88.122 8.600 54.334 1.00 50.17 12 GLY C N 1
ATOM 1297 C CA . GLY C 1 12 ? 89.380 8.907 53.679 1.00 50.13 12 GLY C CA 1
ATOM 1298 C C . GLY C 1 12 ? 89.195 9.848 52.504 1.00 55.55 12 GLY C C 1
ATOM 1299 O O . GLY C 1 12 ? 90.055 10.704 52.245 1.00 58.75 12 GLY C O 1
ATOM 1300 N N . GLU C 1 13 ? 88.079 9.704 51.786 1.00 54.95 13 GLU C N 1
ATOM 1301 C CA . GLU C 1 13 ? 87.797 10.613 50.676 1.00 54.12 13 GLU C CA 1
ATOM 1302 C C . GLU C 1 13 ? 87.592 12.050 51.190 1.00 53.95 13 GLU C C 1
ATOM 1303 O O . GLU C 1 13 ? 88.059 13.007 50.573 1.00 51.93 13 GLU C O 1
ATOM 1309 N N . ILE C 1 14 ? 86.898 12.207 52.314 1.00 51.88 14 ILE C N 1
ATOM 1310 C CA . ILE C 1 14 ? 86.701 13.546 52.864 1.00 54.98 14 ILE C CA 1
ATOM 1311 C C . ILE C 1 14 ? 88.037 14.142 53.269 1.00 55.98 14 ILE C C 1
ATOM 1312 O O . ILE C 1 14 ? 88.344 15.293 52.953 1.00 55.51 14 ILE C O 1
ATOM 1317 N N . LEU C 1 15 ? 88.819 13.337 53.980 1.00 52.89 15 LEU C N 1
ATOM 1318 C CA . LEU C 1 15 ? 90.124 13.749 54.444 1.00 54.69 15 LEU C CA 1
ATOM 1319 C C . LEU C 1 15 ? 90.983 14.229 53.275 1.00 59.05 15 LEU C C 1
ATOM 1320 O O . LEU C 1 15 ? 91.483 15.360 53.276 1.00 59.40 15 LEU C O 1
ATOM 1325 N N . ARG C 1 16 ? 91.127 13.381 52.265 1.00 61.43 16 ARG C N 1
ATOM 1326 C CA . ARG C 1 16 ? 91.968 13.720 51.118 1.00 65.56 16 ARG C CA 1
ATOM 1327 C C . ARG C 1 16 ? 91.455 14.956 50.373 1.00 69.12 16 ARG C C 1
ATOM 1328 O O . ARG C 1 16 ? 92.179 15.943 50.218 1.00 71.58 16 ARG C O 1
ATOM 1336 N N . GLU C 1 17 ? 90.195 14.911 49.949 1.00 59.86 17 GLU C N 1
ATOM 1337 C CA . GLU C 1 17 ? 89.658 15.909 49.025 1.00 60.66 17 GLU C CA 1
ATOM 1338 C C . GLU C 1 17 ? 89.217 17.209 49.666 1.00 61.60 17 GLU C C 1
ATOM 1339 O O . GLU C 1 17 ? 89.217 18.248 49.014 1.00 67.17 17 GLU C O 1
ATOM 1345 N N . GLU C 1 18 ? 88.820 17.163 50.932 1.00 63.41 18 GLU C N 1
ATOM 1346 C CA . GLU C 1 18 ? 88.254 18.347 51.555 1.00 63.17 18 GLU C CA 1
ATOM 1347 C C . GLU C 1 18 ? 89.227 19.010 52.537 1.00 63.69 18 GLU C C 1
ATOM 1348 O O . GLU C 1 18 ? 89.008 20.157 52.956 1.00 59.93 18 GLU C O 1
ATOM 1354 N N . PHE C 1 19 ? 90.292 18.297 52.905 1.00 54.76 19 PHE C N 1
ATOM 1355 C CA . PHE C 1 19 ? 91.345 18.896 53.724 1.00 57.19 19 PHE C CA 1
ATOM 1356 C C . PHE C 1 19 ? 92.709 18.893 53.040 1.00 60.45 19 PHE C C 1
ATOM 1357 O O . PHE C 1 19 ? 93.299 19.956 52.843 1.00 61.50 19 PHE C O 1
ATOM 1365 N N . GLN C 1 20 ? 93.206 17.707 52.690 1.00 60.85 20 GLN C N 1
ATOM 1366 C CA . GLN C 1 20 ? 94.561 17.580 52.158 1.00 67.27 20 GLN C CA 1
ATOM 1367 C C . GLN C 1 20 ? 94.795 18.372 50.870 1.00 72.00 20 GLN C C 1
ATOM 1368 O O . GLN C 1 20 ? 95.817 19.039 50.738 1.00 75.05 20 GLN C O 1
ATOM 1374 N N . LYS C 1 21 ? 93.852 18.307 49.934 1.00 74.16 21 LYS C N 1
ATOM 1375 C CA . LYS C 1 21 ? 94.016 18.965 48.641 1.00 79.38 21 LYS C CA 1
ATOM 1376 C C . LYS C 1 21 ? 94.092 20.485 48.747 1.00 81.68 21 LYS C C 1
ATOM 1377 O O . LYS C 1 21 ? 94.816 21.122 47.984 1.00 86.14 21 LYS C O 1
ATOM 1383 N N . GLU C 1 22 ? 93.350 21.069 49.684 1.00 72.07 22 GLU C N 1
ATOM 1384 C CA . GLU C 1 22 ? 93.301 22.528 49.806 1.00 73.07 22 GLU C CA 1
ATOM 1385 C C . GLU C 1 22 ? 94.385 23.054 50.735 1.00 75.39 22 GLU C C 1
ATOM 1386 O O . GLU C 1 22 ? 94.945 24.121 50.507 1.00 79.54 22 GLU C O 1
ATOM 1392 N N . MET C 1 23 ? 94.669 22.306 51.795 1.00 81.46 23 MET C N 1
ATOM 1393 C CA . MET C 1 23 ? 95.707 22.693 52.734 1.00 79.82 23 MET C CA 1
ATOM 1394 C C . MET C 1 23 ? 97.089 22.371 52.173 1.00 87.06 23 MET C C 1
ATOM 1395 O O . MET C 1 23 ? 97.949 23.247 52.086 1.00 92.09 23 MET C O 1
ATOM 1400 N N . GLY C 1 24 ? 97.300 21.111 51.801 1.00 77.86 24 GLY C N 1
ATOM 1401 C CA . GLY C 1 24 ? 98.517 20.715 51.119 1.00 73.33 24 GLY C CA 1
ATOM 1402 C C . GLY C 1 24 ? 99.468 19.828 51.893 1.00 77.63 24 GLY C C 1
ATOM 1403 O O . GLY C 1 24 ? 100.513 19.454 51.371 1.00 80.17 24 GLY C O 1
ATOM 1404 N N . PHE C 1 25 ? 99.122 19.487 53.131 1.00 80.21 25 PHE C N 1
ATOM 1405 C CA . PHE C 1 25 ? 99.997 18.643 53.947 1.00 78.76 25 PHE C CA 1
ATOM 1406 C C . PHE C 1 25 ? 100.252 17.266 53.307 1.00 79.39 25 PHE C C 1
ATOM 1407 O O . PHE C 1 25 ? 99.453 16.774 52.499 1.00 80.77 25 PHE C O 1
ATOM 1415 N N . SER C 1 26 ? 101.384 16.663 53.655 1.00 76.26 26 SER C N 1
ATOM 1416 C CA . SER C 1 26 ? 101.663 15.287 53.261 1.00 77.59 26 SER C CA 1
ATOM 1417 C C . SER C 1 26 ? 101.063 14.340 54.286 1.00 77.18 26 SER C C 1
ATOM 1418 O O . SER C 1 26 ? 100.795 14.754 55.418 1.00 74.95 26 SER C O 1
ATOM 1421 N N . ALA C 1 27 ? 100.874 13.078 53.904 1.00 60.69 27 ALA C N 1
ATOM 1422 C CA . ALA C 1 27 ? 100.402 12.072 54.845 1.00 64.53 27 ALA C CA 1
ATOM 1423 C C . ALA C 1 27 ? 101.222 12.109 56.135 1.00 69.74 27 ALA C C 1
ATOM 1424 O O . ALA C 1 27 ? 100.662 12.140 57.234 1.00 68.15 27 ALA C O 1
ATOM 1426 N N . ALA C 1 28 ? 102.543 12.147 55.993 1.00 79.23 28 ALA C N 1
ATOM 1427 C CA . ALA C 1 28 ? 103.451 12.132 57.142 1.00 77.78 28 ALA C CA 1
ATOM 1428 C C . ALA C 1 28 ? 103.288 13.340 58.066 1.00 76.92 28 ALA C C 1
ATOM 1429 O O . ALA C 1 28 ? 103.442 13.220 59.285 1.00 76.77 28 ALA C O 1
ATOM 1431 N N . ALA C 1 29 ? 102.997 14.503 57.489 1.00 79.16 29 ALA C N 1
ATOM 1432 C CA . ALA C 1 29 ? 102.810 15.714 58.284 1.00 79.41 29 ALA C CA 1
ATOM 1433 C C . ALA C 1 29 ? 101.553 15.601 59.155 1.00 78.59 29 ALA C C 1
ATOM 1434 O O . ALA C 1 29 ? 101.571 15.974 60.340 1.00 73.60 29 ALA C O 1
ATOM 1436 N N . LEU C 1 30 ? 100.469 15.086 58.569 1.00 74.42 30 LEU C N 1
ATOM 1437 C CA . LEU C 1 30 ? 99.236 14.863 59.323 1.00 74.78 30 LEU C CA 1
ATOM 1438 C C . LEU C 1 30 ? 99.466 13.822 60.429 1.00 70.84 30 LEU C C 1
ATOM 1439 O O . LEU C 1 30 ? 99.037 14.009 61.565 1.00 68.72 30 LEU C O 1
ATOM 1444 N N . ALA C 1 31 ? 100.157 12.738 60.086 1.00 67.06 31 ALA C N 1
ATOM 1445 C CA . ALA C 1 31 ? 100.501 11.694 61.040 1.00 66.72 31 ALA C CA 1
ATOM 1446 C C . ALA C 1 31 ? 101.274 12.264 62.221 1.00 71.19 31 ALA C C 1
ATOM 1447 O O . ALA C 1 31 ? 101.061 11.866 63.381 1.00 68.67 31 ALA C O 1
ATOM 1449 N N . ARG C 1 32 ? 102.166 13.205 61.926 1.00 71.25 32 ARG C N 1
ATOM 1450 C CA . ARG C 1 32 ? 102.963 13.831 62.974 1.00 74.38 32 ARG C CA 1
ATOM 1451 C C . ARG C 1 32 ? 102.117 14.738 63.874 1.00 71.84 32 ARG C C 1
ATOM 1452 O O . ARG C 1 32 ? 102.373 14.836 65.065 1.00 77.73 32 ARG C O 1
ATOM 1460 N N . ALA C 1 33 ? 101.104 15.383 63.305 1.00 66.45 33 ALA C N 1
ATOM 1461 C CA . ALA C 1 33 ? 100.216 16.248 64.076 1.00 63.51 33 ALA C CA 1
ATOM 1462 C C . ALA C 1 33 ? 99.261 15.434 64.942 1.00 62.29 33 ALA C C 1
ATOM 1463 O O . ALA C 1 33 ? 98.994 15.795 66.083 1.00 66.08 33 ALA C O 1
ATOM 1465 N N . LEU C 1 34 ? 98.750 14.336 64.396 1.00 64.75 34 LEU C N 1
ATOM 1466 C CA . LEU C 1 34 ? 97.810 13.484 65.115 1.00 66.73 34 LEU C CA 1
ATOM 1467 C C . LEU C 1 34 ? 98.504 12.698 66.235 1.00 70.73 34 LEU C C 1
ATOM 1468 O O . LEU C 1 34 ? 97.875 12.299 67.231 1.00 68.01 34 LEU C O 1
ATOM 1473 N N . GLY C 1 35 ? 99.809 12.493 66.063 1.00 70.45 35 GLY C N 1
ATOM 1474 C CA . GLY C 1 35 ? 100.585 11.655 66.955 1.00 63.41 35 GLY C CA 1
ATOM 1475 C C . GLY C 1 35 ? 100.423 10.176 66.648 1.00 63.81 35 GLY C C 1
ATOM 1476 O O . GLY C 1 35 ? 100.276 9.388 67.567 1.00 68.12 35 GLY C O 1
ATOM 1477 N N . VAL C 1 36 ? 100.441 9.798 65.367 1.00 66.78 36 VAL C N 1
ATOM 1478 C CA . VAL C 1 36 ? 100.304 8.395 64.967 1.00 68.14 36 VAL C CA 1
ATOM 1479 C C . VAL C 1 36 ? 101.343 8.049 63.904 1.00 75.93 36 VAL C C 1
ATOM 1480 O O . VAL C 1 36 ? 101.963 8.946 63.329 1.00 75.75 36 VAL C O 1
ATOM 1484 N N . ALA C 1 37 ? 101.533 6.757 63.637 1.00 84.08 37 ALA C N 1
ATOM 1485 C CA . ALA C 1 37 ? 102.472 6.324 62.600 1.00 83.94 37 ALA C CA 1
ATOM 1486 C C . ALA C 1 37 ? 101.926 6.639 61.219 1.00 87.47 37 ALA C C 1
ATOM 1487 O O . ALA C 1 37 ? 100.739 6.443 60.956 1.00 89.84 37 ALA C O 1
ATOM 1489 N N . THR C 1 38 ? 102.796 7.113 60.335 1.00 82.53 38 THR C N 1
ATOM 1490 C CA . THR C 1 38 ? 102.380 7.548 59.003 1.00 77.78 38 THR C CA 1
ATOM 1491 C C . THR C 1 38 ? 101.535 6.526 58.227 1.00 80.53 38 THR C C 1
ATOM 1492 O O . THR C 1 38 ? 100.557 6.917 57.591 1.00 82.78 38 THR C O 1
ATOM 1496 N N . PRO C 1 39 ? 101.887 5.226 58.270 1.00 83.45 39 PRO C N 1
ATOM 1497 C CA . PRO C 1 39 ? 101.015 4.297 57.538 1.00 85.11 39 PRO C CA 1
ATOM 1498 C C . PRO C 1 39 ? 99.544 4.325 57.966 1.00 82.81 39 PRO C C 1
ATOM 1499 O O . PRO C 1 39 ? 98.676 4.008 57.149 1.00 81.24 39 PRO C O 1
ATOM 1503 N N . THR C 1 40 ? 99.263 4.705 59.209 1.00 81.88 40 THR C N 1
ATOM 1504 C CA . THR C 1 40 ? 97.880 4.733 59.666 1.00 80.73 40 THR C CA 1
ATOM 1505 C C . THR C 1 40 ? 97.098 5.809 58.908 1.00 79.69 40 THR C C 1
ATOM 1506 O O . THR C 1 40 ? 95.943 5.595 58.534 1.00 80.98 40 THR C O 1
ATOM 1510 N N . VAL C 1 41 ? 97.736 6.945 58.645 1.00 73.66 41 VAL C N 1
ATOM 1511 C CA . VAL C 1 41 ? 97.098 8.003 57.866 1.00 72.85 41 VAL C CA 1
ATOM 1512 C C . VAL C 1 41 ? 96.948 7.621 56.380 1.00 73.47 41 VAL C C 1
ATOM 1513 O O . VAL C 1 41 ? 95.901 7.876 55.769 1.00 69.36 41 VAL C O 1
ATOM 1517 N N . ASN C 1 42 ? 97.983 7.005 55.804 1.00 83.41 42 ASN C N 1
ATOM 1518 C CA . ASN C 1 42 ? 97.905 6.470 54.435 1.00 81.53 42 ASN C CA 1
ATOM 1519 C C . ASN C 1 42 ? 96.717 5.547 54.220 1.00 76.71 42 ASN C C 1
ATOM 1520 O O . ASN C 1 42 ? 95.896 5.784 53.339 1.00 74.52 42 ASN C O 1
ATOM 1525 N N . ASN C 1 43 ? 96.661 4.492 55.030 1.00 81.43 43 ASN C N 1
ATOM 1526 C CA . ASN C 1 43 ? 95.532 3.571 55.109 1.00 83.41 43 ASN C CA 1
ATOM 1527 C C . ASN C 1 43 ? 94.188 4.255 54.914 1.00 79.03 43 ASN C C 1
ATOM 1528 O O . ASN C 1 43 ? 93.315 3.759 54.207 1.00 76.03 43 ASN C O 1
ATOM 1533 N N . ILE C 1 44 ? 94.037 5.401 55.568 1.00 70.53 44 ILE C N 1
ATOM 1534 C CA . ILE C 1 44 ? 92.808 6.167 55.518 1.00 65.28 44 ILE C CA 1
ATOM 1535 C C . ILE C 1 44 ? 92.743 6.972 54.223 1.00 64.02 44 ILE C C 1
ATOM 1536 O O . ILE C 1 44 ? 91.756 6.910 53.499 1.00 64.28 44 ILE C O 1
ATOM 1541 N N . LEU C 1 45 ? 93.798 7.720 53.927 1.00 62.65 45 LEU C N 1
ATOM 1542 C CA . LEU C 1 45 ? 93.817 8.541 52.728 1.00 63.66 45 LEU C CA 1
ATOM 1543 C C . LEU C 1 45 ? 93.654 7.697 51.454 1.00 65.24 45 LEU C C 1
ATOM 1544 O O . LEU C 1 45 ? 93.023 8.125 50.473 1.00 65.07 45 LEU C O 1
ATOM 1549 N N . ARG C 1 46 ? 94.203 6.490 51.464 1.00 69.71 46 ARG C N 1
ATOM 1550 C CA . ARG C 1 46 ? 94.095 5.643 50.287 1.00 70.79 46 ARG C CA 1
ATOM 1551 C C . ARG C 1 46 ? 92.851 4.778 50.397 1.00 71.44 46 ARG C C 1
ATOM 1552 O O . ARG C 1 46 ? 92.632 3.881 49.584 1.00 73.76 46 ARG C O 1
ATOM 1555 N N . GLU C 1 47 ? 92.034 5.080 51.407 1.00 67.75 47 GLU C N 1
ATOM 1556 C CA . GLU C 1 47 ? 90.768 4.394 51.668 1.00 64.21 47 GLU C CA 1
ATOM 1557 C C . GLU C 1 47 ? 90.952 2.888 51.842 1.00 65.05 47 GLU C C 1
ATOM 1558 O O . GLU C 1 47 ? 90.093 2.102 51.459 1.00 63.31 47 GLU C O 1
ATOM 1564 N N . ARG C 1 48 ? 92.059 2.496 52.461 1.00 73.42 48 ARG C N 1
ATOM 1565 C CA . ARG C 1 48 ? 92.336 1.086 52.690 1.00 73.38 48 ARG C CA 1
ATOM 1566 C C . ARG C 1 48 ? 91.865 0.584 54.058 1.00 75.73 48 ARG C C 1
ATOM 1567 O O . ARG C 1 48 ? 91.726 -0.620 54.237 1.00 82.36 48 ARG C O 1
ATOM 1569 N N . GLY C 1 49 ? 91.617 1.485 55.014 1.00 75.35 49 GLY C N 1
ATOM 1570 C CA . GLY C 1 49 ? 91.167 1.090 56.348 1.00 65.79 49 GLY C CA 1
ATOM 1571 C C . GLY C 1 49 ? 90.303 2.114 57.080 1.00 61.82 49 GLY C C 1
ATOM 1572 O O . GLY C 1 49 ? 90.323 3.302 56.768 1.00 65.15 49 GLY C O 1
ATOM 1573 N N . GLY C 1 50 ? 89.546 1.664 58.072 1.00 59.35 50 GLY C N 1
ATOM 1574 C CA . GLY C 1 50 ? 88.588 2.533 58.738 1.00 57.09 50 GLY C CA 1
ATOM 1575 C C . GLY C 1 50 ? 89.184 3.536 59.713 1.00 58.08 50 GLY C C 1
ATOM 1576 O O . GLY C 1 50 ? 90.395 3.573 59.927 1.00 61.09 50 GLY C O 1
ATOM 1577 N N . VAL C 1 51 ? 88.318 4.363 60.296 1.00 58.63 51 VAL C N 1
ATOM 1578 C CA . VAL C 1 51 ? 88.715 5.326 61.323 1.00 55.06 51 VAL C CA 1
ATOM 1579 C C . VAL C 1 51 ? 88.230 4.857 62.686 1.00 55.47 51 VAL C C 1
ATOM 1580 O O . VAL C 1 51 ? 87.028 4.667 62.883 1.00 55.71 51 VAL C O 1
ATOM 1584 N N . SER C 1 52 ? 89.158 4.664 63.617 1.00 52.68 52 SER C N 1
ATOM 1585 C CA . SER C 1 52 ? 88.804 4.234 64.968 1.00 50.88 52 SER C CA 1
ATOM 1586 C C . SER C 1 52 ? 88.285 5.397 65.813 1.00 51.62 52 SER C C 1
ATOM 1587 O O . SER C 1 52 ? 88.470 6.569 65.465 1.00 51.68 52 SER C O 1
ATOM 1590 N N . ALA C 1 53 ? 87.633 5.061 66.922 1.00 49.59 53 ALA C N 1
ATOM 1591 C CA . ALA C 1 53 ? 87.180 6.065 67.873 1.00 51.87 53 ALA C CA 1
ATOM 1592 C C . ALA C 1 53 ? 88.370 6.935 68.306 1.00 53.71 53 ALA C C 1
ATOM 1593 O O . ALA C 1 53 ? 88.252 8.167 68.388 1.00 51.47 53 ALA C O 1
ATOM 1595 N N . ASP C 1 54 ? 89.512 6.292 68.545 1.00 59.36 54 ASP C N 1
ATOM 1596 C CA . ASP C 1 54 ? 90.761 6.994 68.852 1.00 60.60 54 ASP C CA 1
ATOM 1597 C C . ASP C 1 54 ? 91.235 7.942 67.731 1.00 61.51 54 ASP C C 1
ATOM 1598 O O . ASP C 1 54 ? 91.563 9.115 67.974 1.00 59.38 54 ASP C O 1
ATOM 1603 N N . MET C 1 55 ? 91.286 7.427 66.501 1.00 56.42 55 MET C N 1
ATOM 1604 C CA . MET C 1 55 ? 91.683 8.238 65.362 1.00 54.64 55 MET C CA 1
ATOM 1605 C C . MET C 1 55 ? 90.672 9.370 65.144 1.00 52.18 55 MET C C 1
ATOM 1606 O O . MET C 1 55 ? 91.042 10.481 64.744 1.00 51.51 55 MET C O 1
ATOM 1611 N N . ALA C 1 56 ? 89.399 9.096 65.436 1.00 43.51 56 ALA C N 1
ATOM 1612 C CA . ALA C 1 56 ? 88.367 10.129 65.328 1.00 45.87 56 ALA C CA 1
ATOM 1613 C C . ALA C 1 56 ? 88.662 11.299 66.285 1.00 48.63 56 ALA C C 1
ATOM 1614 O O . ALA C 1 56 ? 88.551 12.475 65.889 1.00 45.66 56 ALA C O 1
ATOM 1616 N N . LEU C 1 57 ? 89.064 10.996 67.522 1.00 50.15 57 LEU C N 1
ATOM 1617 C CA . LEU C 1 57 ? 89.372 12.064 68.475 1.00 50.72 57 LEU C CA 1
ATOM 1618 C C . LEU C 1 57 ? 90.564 12.887 68.002 1.00 53.36 57 LEU C C 1
ATOM 1619 O O . LEU C 1 57 ? 90.533 14.117 68.066 1.00 53.44 57 LEU C O 1
ATOM 1624 N N . ARG C 1 58 ? 91.622 12.211 67.560 1.00 49.52 58 ARG C N 1
ATOM 1625 C CA . ARG C 1 58 ? 92.814 12.924 67.116 1.00 53.91 58 ARG C CA 1
ATOM 1626 C C . ARG C 1 58 ? 92.480 13.829 65.935 1.00 54.53 58 ARG C C 1
ATOM 1627 O O . ARG C 1 58 ? 92.858 14.999 65.925 1.00 54.32 58 ARG C O 1
ATOM 1635 N N . LEU C 1 59 ? 91.759 13.297 64.951 1.00 53.27 59 LEU C N 1
ATOM 1636 C CA . LEU C 1 59 ? 91.331 14.110 63.807 1.00 51.62 59 LEU C CA 1
ATOM 1637 C C . LEU C 1 59 ? 90.507 15.313 64.258 1.00 52.51 59 LEU C C 1
ATOM 1638 O O . LEU C 1 59 ? 90.698 16.430 63.765 1.00 50.56 59 LEU C O 1
ATOM 1643 N N . SER C 1 60 ? 89.593 15.084 65.199 1.00 54.27 60 SER C N 1
ATOM 1644 C CA . SER C 1 60 ? 88.673 16.137 65.616 1.00 54.03 60 SER C CA 1
ATOM 1645 C C . SER C 1 60 ? 89.427 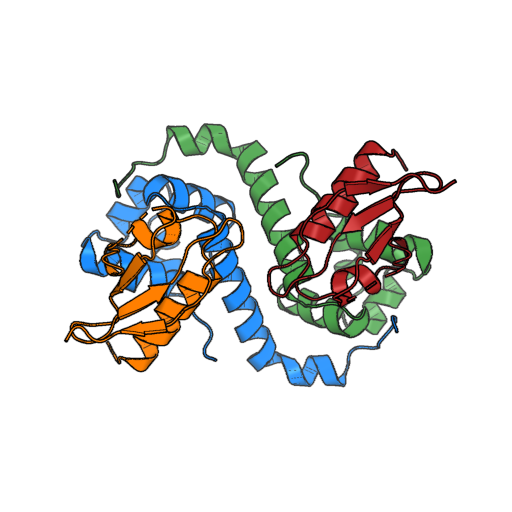17.284 66.288 1.00 54.61 60 SER C C 1
ATOM 1646 O O . SER C 1 60 ? 89.142 18.462 66.052 1.00 56.85 60 SER C O 1
ATOM 1649 N N . ILE C 1 61 ? 90.411 16.940 67.105 1.00 51.98 61 ILE C N 1
ATOM 1650 C CA . ILE C 1 61 ? 91.227 17.961 67.743 1.00 57.72 61 ILE C CA 1
ATOM 1651 C C . ILE C 1 61 ? 92.170 18.621 66.729 1.00 54.68 61 ILE C C 1
ATOM 1652 O O . ILE C 1 61 ? 92.341 19.845 66.721 1.00 57.96 61 ILE C O 1
ATOM 1657 N N . CYS C 1 62 ? 92.765 17.816 65.858 1.00 57.20 62 CYS C N 1
ATOM 1658 C CA . CYS C 1 62 ? 93.695 18.353 64.870 1.00 58.32 62 CYS C CA 1
ATOM 1659 C C . CYS C 1 62 ? 93.034 19.294 63.877 1.00 57.90 62 CYS C C 1
ATOM 1660 O O . CYS C 1 62 ? 93.582 20.347 63.576 1.00 60.61 62 CYS C O 1
ATOM 1663 N N . LEU C 1 63 ? 91.853 18.920 63.388 1.00 57.14 63 LEU C N 1
ATOM 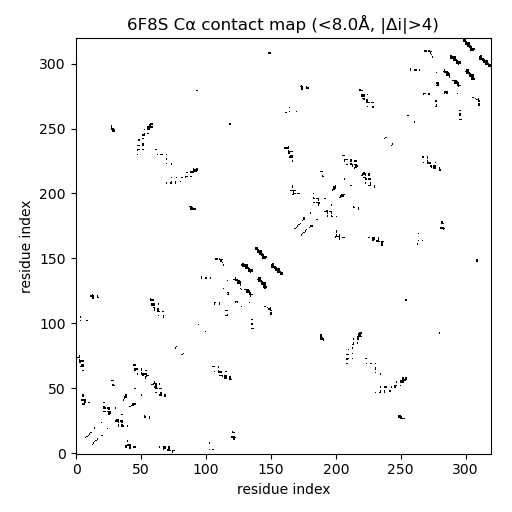1664 C CA . LEU C 1 63 ? 91.251 19.588 62.232 1.00 57.38 63 LEU C CA 1
ATOM 1665 C C . LEU C 1 63 ? 90.013 20.417 62.564 1.00 57.72 63 LEU C C 1
ATOM 1666 O O . LEU C 1 63 ? 89.276 20.813 61.664 1.00 57.30 63 LEU C O 1
ATOM 1671 N N . ASP C 1 64 ? 89.789 20.661 63.852 1.00 57.22 64 ASP C N 1
ATOM 1672 C CA . ASP C 1 64 ? 88.663 21.461 64.349 1.00 57.81 64 ASP C CA 1
ATOM 1673 C C . ASP C 1 64 ? 87.296 20.918 63.927 1.00 56.54 64 ASP C C 1
ATOM 1674 O O . ASP C 1 64 ? 86.465 21.663 63.381 1.00 53.47 64 ASP C O 1
ATOM 1679 N N . THR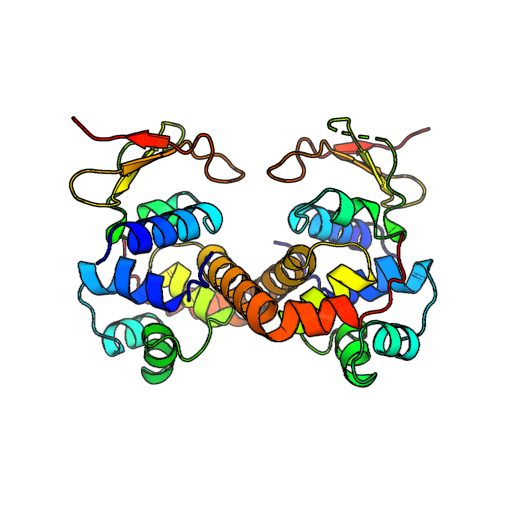 C 1 65 ? 87.066 19.637 64.202 1.00 54.35 65 THR C N 1
ATOM 1680 C CA . THR C 1 65 ? 85.789 18.986 63.916 1.00 53.80 65 THR C CA 1
ATOM 1681 C C . THR C 1 65 ? 85.284 18.269 65.172 1.00 53.58 65 THR C C 1
ATOM 1682 O O . THR C 1 65 ? 85.912 18.347 66.222 1.00 54.84 65 THR C O 1
ATOM 1686 N N . THR C 1 66 ? 84.147 17.585 65.067 1.00 44.23 66 THR C N 1
ATOM 1687 C CA . THR C 1 66 ? 83.680 16.740 66.144 1.00 43.04 66 THR C CA 1
ATOM 1688 C C . THR C 1 66 ? 84.185 15.333 65.866 1.00 46.11 66 THR C C 1
ATOM 1689 O O . THR C 1 66 ? 84.454 14.999 64.712 1.00 46.64 66 THR C O 1
ATOM 1693 N N . PRO C 1 67 ? 84.365 14.512 66.917 1.00 51.43 67 PRO C N 1
ATOM 1694 C CA . PRO C 1 67 ? 84.781 13.131 66.639 1.00 51.34 67 PRO C CA 1
ATOM 1695 C C . PRO C 1 67 ? 83.659 12.319 65.976 1.00 48.83 67 PRO C C 1
ATOM 1696 O O . PRO C 1 67 ? 83.944 11.461 65.127 1.00 51.05 67 PRO C O 1
ATOM 1700 N N . GLU C 1 68 ? 82.408 12.611 66.327 1.00 48.05 68 GLU C N 1
ATOM 1701 C CA . GLU C 1 68 ? 81.265 11.923 65.743 1.00 47.11 68 GLU C CA 1
ATOM 1702 C C . GLU C 1 68 ? 81.183 12.139 64.233 1.00 52.17 68 GLU C C 1
ATOM 1703 O O . GLU C 1 68 ? 80.754 11.244 63.497 1.00 49.66 68 GLU C O 1
ATOM 1709 N N . PHE C 1 69 ? 81.572 13.327 63.778 1.00 48.51 69 PHE C N 1
ATOM 1710 C CA . PHE C 1 69 ? 81.606 13.606 62.344 1.00 48.82 69 PHE C CA 1
ATOM 1711 C C . PHE C 1 69 ? 82.386 12.510 61.603 1.00 53.23 69 PHE C C 1
ATOM 1712 O O . PHE C 1 69 ? 81.936 11.993 60.566 1.00 51.78 69 PHE C O 1
ATOM 1720 N N . TRP C 1 70 ? 83.539 12.128 62.148 1.00 49.11 70 TRP C N 1
ATOM 1721 C CA . TRP C 1 70 ? 84.342 11.124 61.477 1.00 45.93 70 TRP C CA 1
ATOM 1722 C C . TRP C 1 70 ? 83.741 9.721 61.619 1.00 47.91 70 TRP C C 1
ATOM 1723 O O . TRP C 1 70 ? 83.760 8.937 60.666 1.00 49.58 70 TRP C O 1
ATOM 1734 N N . LEU C 1 71 ? 83.172 9.414 62.778 1.00 44.88 71 LEU C N 1
ATOM 1735 C CA . LEU C 1 71 ? 82.582 8.097 62.996 1.00 49.14 71 LEU C CA 1
ATOM 1736 C C . LEU C 1 71 ? 81.268 7.916 62.235 1.00 46.55 71 LEU C C 1
ATOM 1737 O O . LEU C 1 71 ? 80.942 6.798 61.803 1.00 46.55 71 LEU C O 1
ATOM 1742 N N . ASN C 1 72 ? 80.520 9.003 62.067 1.00 43.52 72 ASN C N 1
ATOM 1743 C CA . ASN C 1 72 ? 79.316 8.975 61.236 1.00 45.46 72 ASN C CA 1
ATOM 1744 C C . ASN C 1 72 ? 79.610 8.635 59.783 1.00 45.78 72 ASN C C 1
ATOM 1745 O O . ASN C 1 72 ? 78.851 7.893 59.144 1.00 44.23 72 ASN C O 1
ATOM 1750 N N . LEU C 1 73 ? 80.709 9.171 59.256 1.00 46.63 73 LEU C N 1
ATOM 1751 C CA . LEU C 1 73 ? 81.078 8.877 57.882 1.00 45.28 73 LEU C CA 1
ATOM 1752 C C . LEU C 1 73 ? 81.518 7.409 57.822 1.00 47.67 73 LEU C C 1
ATOM 1753 O O . LEU C 1 73 ? 81.218 6.692 56.850 1.00 48.99 73 LEU C O 1
ATOM 1758 N N . GLN C 1 74 ? 82.181 6.949 58.885 1.00 45.51 74 GLN C N 1
ATOM 1759 C CA . GLN C 1 74 ? 82.648 5.563 58.926 1.00 46.33 74 GLN C CA 1
ATOM 1760 C C . GLN C 1 74 ? 81.456 4.634 59.030 1.00 47.02 74 GLN C C 1
ATOM 1761 O O . GLN C 1 74 ? 81.401 3.582 58.396 1.00 49.58 74 GLN C O 1
ATOM 1767 N N . THR C 1 75 ? 80.483 5.053 59.821 1.00 51.98 75 THR C N 1
ATOM 1768 C CA . THR C 1 75 ? 79.246 4.306 59.968 1.00 51.29 75 THR C CA 1
ATOM 1769 C C . THR C 1 75 ? 78.516 4.121 58.639 1.00 52.68 75 THR C C 1
ATOM 1770 O O . THR C 1 75 ? 78.165 2.990 58.259 1.00 54.44 75 THR C O 1
ATOM 1774 N N . ALA C 1 76 ? 78.312 5.234 57.931 1.00 38.73 76 ALA C N 1
ATOM 1775 C CA . ALA C 1 76 ? 77.521 5.228 56.720 1.00 44.38 76 ALA C CA 1
ATOM 1776 C C . ALA C 1 76 ? 78.268 4.431 55.649 1.00 44.61 76 ALA C C 1
ATOM 1777 O O . ALA C 1 76 ? 77.650 3.718 54.854 1.00 43.45 76 ALA C O 1
ATOM 1779 N N . PHE C 1 77 ? 79.600 4.517 55.665 1.00 41.79 77 PHE C N 1
ATOM 1780 C CA . PHE C 1 77 ? 80.394 3.786 54.687 1.00 44.10 77 PHE C CA 1
ATOM 1781 C C . PHE C 1 77 ? 80.353 2.294 54.933 1.00 46.98 77 PHE C C 1
ATOM 1782 O O . PHE C 1 77 ? 80.146 1.532 54.009 1.00 51.91 77 PHE C O 1
ATOM 1790 N N . ASP C 1 78 ? 80.578 1.880 56.175 1.00 57.09 78 ASP C N 1
ATOM 1791 C CA . ASP C 1 78 ? 80.506 0.468 56.515 1.00 57.98 78 ASP C CA 1
ATOM 1792 C C . ASP C 1 78 ? 79.128 -0.072 56.215 1.00 59.32 78 ASP C C 1
ATOM 1793 O O . ASP C 1 78 ? 78.982 -1.212 55.786 1.00 63.13 78 ASP C O 1
ATOM 1798 N N . LEU C 1 79 ? 78.111 0.743 56.455 1.00 53.60 79 LEU C N 1
ATOM 1799 C CA . LEU C 1 79 ? 76.752 0.273 56.249 1.00 57.80 79 LEU C CA 1
ATOM 1800 C C . LEU C 1 79 ? 76.370 0.240 54.762 1.00 53.72 79 LEU C C 1
ATOM 1801 O O . LEU C 1 79 ? 75.790 -0.757 54.326 1.00 54.07 79 LEU C O 1
ATOM 1806 N N . ARG C 1 80 ? 76.691 1.275 53.977 1.00 52.25 80 ARG C N 1
ATOM 1807 C CA . ARG C 1 80 ? 76.407 1.181 52.524 1.00 57.45 80 ARG C CA 1
ATOM 1808 C C . ARG C 1 80 ? 77.119 -0.022 51.947 1.00 60.38 80 ARG C C 1
ATOM 1809 O O . ARG C 1 80 ? 76.553 -0.765 51.148 1.00 62.13 80 ARG C O 1
ATOM 1817 N N . THR C 1 81 ? 78.374 -0.207 52.348 1.00 57.04 81 THR C N 1
ATOM 1818 C CA . THR C 1 81 ? 79.162 -1.324 51.839 1.00 56.46 81 THR C CA 1
ATOM 1819 C C . THR C 1 81 ? 78.466 -2.656 52.116 1.00 58.77 81 THR C C 1
ATOM 1820 O O . THR C 1 81 ? 78.207 -3.429 51.204 1.00 66.29 81 THR C O 1
ATOM 1824 N N . ALA C 1 82 ? 78.148 -2.900 53.382 1.00 52.06 82 ALA C N 1
ATOM 1825 C CA . ALA C 1 82 ? 77.499 -4.139 53.799 1.00 53.89 82 ALA C CA 1
ATOM 1826 C C . ALA C 1 82 ? 76.195 -4.382 53.038 1.00 53.86 82 ALA C C 1
ATOM 1827 O O . ALA C 1 82 ? 75.928 -5.504 52.609 1.00 56.64 82 ALA C O 1
ATOM 1829 N N . GLU C 1 83 ? 75.398 -3.331 52.859 1.00 56.05 83 GLU C N 1
ATOM 1830 C CA . GLU C 1 83 ? 74.132 -3.451 52.144 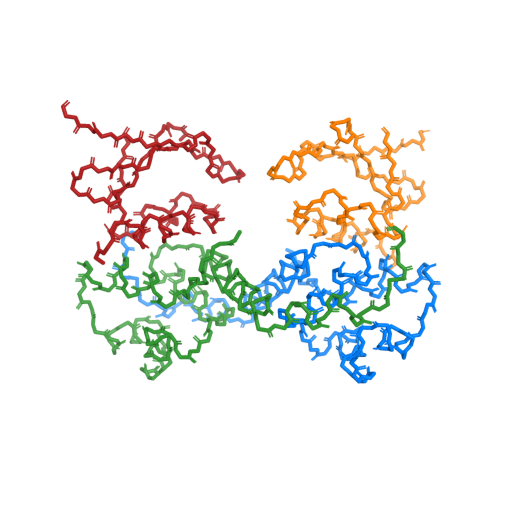1.00 56.69 83 GLU C CA 1
ATOM 1831 C C . GLU C 1 83 ? 74.338 -3.772 50.664 1.00 63.15 83 GLU C C 1
ATOM 1832 O O . GLU C 1 83 ? 73.517 -4.456 50.052 1.00 67.05 83 GLU C O 1
ATOM 1838 N N . GLN C 1 84 ? 75.429 -3.284 50.084 1.00 63.81 84 GLN C N 1
ATOM 1839 C CA . GLN C 1 84 ? 75.721 -3.587 48.685 1.00 67.80 84 GLN C CA 1
ATOM 1840 C C . GLN C 1 84 ? 76.244 -5.005 48.545 1.00 67.75 84 GLN C C 1
ATOM 1841 O O . GLN C 1 84 ? 75.820 -5.735 47.654 1.00 74.08 84 GLN C O 1
ATOM 1847 N N . GLN C 1 85 ? 77.148 -5.399 49.435 1.00 62.26 85 GLN C N 1
ATOM 1848 C CA . GLN C 1 85 ? 77.804 -6.696 49.325 1.00 68.75 85 GLN C CA 1
ATOM 1849 C C . GLN C 1 85 ? 76.969 -7.865 49.861 1.00 69.33 85 GLN C C 1
ATOM 1850 O O . GLN C 1 85 ? 77.030 -8.959 49.325 1.00 72.61 85 GLN C O 1
ATOM 1856 N N . HIS C 1 86 ? 76.190 -7.645 50.915 1.00 66.75 86 HIS C N 1
ATOM 1857 C CA . HIS C 1 86 ? 75.572 -8.765 51.619 1.00 62.77 86 HIS C CA 1
ATOM 1858 C C . HIS C 1 86 ? 74.101 -8.547 51.908 1.00 62.35 86 HIS C C 1
ATOM 1859 O O . HIS C 1 86 ? 73.442 -9.420 52.483 1.00 59.37 86 HIS C O 1
ATOM 1866 N N . GLY C 1 87 ? 73.598 -7.380 51.514 1.00 66.79 87 GLY C N 1
ATOM 1867 C CA . GLY C 1 87 ? 72.214 -7.012 51.764 1.00 66.00 87 GLY C CA 1
ATOM 1868 C C . GLY C 1 87 ? 71.192 -8.030 51.280 1.00 70.83 87 GLY C C 1
ATOM 1869 O O . GLY C 1 87 ? 70.408 -8.554 52.084 1.00 66.79 87 GLY C O 1
ATOM 1870 N N . ASP C 1 88 ? 71.200 -8.317 49.978 1.00 84.00 88 ASP C N 1
ATOM 1871 C CA . ASP C 1 88 ? 70.233 -9.251 49.409 1.00 85.92 88 ASP C CA 1
ATOM 1872 C C . ASP C 1 88 ? 70.421 -10.650 49.994 1.00 86.21 88 ASP C C 1
ATOM 1873 O O . ASP C 1 88 ? 69.454 -11.405 50.147 1.00 89.98 88 ASP C O 1
ATOM 1878 N N . GLU C 1 89 ? 71.662 -10.989 50.333 1.00 62.16 89 GLU C N 1
ATOM 1879 C CA . GLU C 1 89 ? 71.935 -12.255 51.015 1.00 62.89 89 GLU C CA 1
ATOM 1880 C C . GLU C 1 89 ? 71.304 -12.277 52.411 1.00 63.54 89 GLU C C 1
ATOM 1881 O O . GLU C 1 89 ? 70.643 -13.242 52.767 1.00 67.60 89 GLU C O 1
ATOM 1883 N N . ILE C 1 90 ? 71.469 -11.205 53.180 1.00 67.91 90 ILE C N 1
ATOM 1884 C CA . ILE C 1 90 ? 71.014 -11.176 54.583 1.00 70.42 90 ILE C CA 1
ATOM 1885 C C . ILE C 1 90 ? 69.494 -11.061 54.749 1.00 66.40 90 ILE C C 1
ATOM 1886 O O . ILE C 1 90 ? 68.903 -11.702 55.624 1.00 65.55 90 ILE C O 1
ATOM 1891 N N . ILE C 1 91 ? 68.861 -10.255 53.904 1.00 67.32 91 ILE C N 1
ATOM 1892 C CA . ILE C 1 91 ? 67.422 -10.030 54.020 1.00 64.58 91 ILE C CA 1
ATOM 1893 C C . ILE C 1 91 ? 66.642 -11.288 53.644 1.00 68.40 91 ILE C C 1
ATOM 1894 O O . ILE C 1 91 ? 65.477 -11.427 53.998 1.00 69.64 91 ILE C O 1
ATOM 1899 N N . GLY C 1 92 ? 67.294 -12.217 52.953 1.00 74.62 92 GLY C N 1
ATOM 1900 C CA . GLY C 1 92 ? 66.660 -13.479 52.628 1.00 74.38 92 GLY C CA 1
ATOM 1901 C C . GLY C 1 92 ? 66.936 -14.569 53.646 1.00 77.36 92 GLY C C 1
ATOM 1902 O O . GLY C 1 92 ? 66.342 -15.645 53.583 1.00 82.62 92 GLY C O 1
ATOM 1903 N N . SER C 1 93 ? 67.835 -14.293 54.587 1.00 72.29 93 SER C N 1
ATOM 1904 C CA . SER C 1 93 ? 68.269 -15.294 55.563 1.00 73.78 93 SER C CA 1
ATOM 1905 C C . SER C 1 93 ? 67.632 -15.110 56.942 1.00 77.42 93 SER C C 1
ATOM 1906 O O . SER C 1 93 ? 67.090 -16.046 57.524 1.00 80.88 93 SER C O 1
ATOM 1909 N N . VAL C 1 94 ? 67.724 -13.896 57.465 1.00 76.42 94 VAL C N 1
ATOM 1910 C CA . VAL C 1 94 ? 67.430 -13.638 58.872 1.00 69.01 94 VAL C CA 1
ATOM 1911 C C . VAL C 1 94 ? 65.972 -13.946 59.237 1.00 68.38 94 VAL C C 1
ATOM 1912 O O . VAL C 1 94 ? 65.048 -13.573 58.520 1.00 72.12 94 VAL C O 1
ATOM 1916 N N . GLN C 1 95 ? 65.782 -14.656 60.343 1.00 73.03 95 GLN C N 1
ATOM 1917 C CA . GLN C 1 95 ? 64.458 -14.910 60.896 1.00 72.93 95 GLN C CA 1
ATOM 1918 C C . GLN C 1 95 ? 63.998 -13.718 61.739 1.00 73.04 95 GLN C C 1
ATOM 1919 O O . GLN C 1 95 ? 64.746 -13.259 62.605 1.00 70.35 95 GLN C O 1
ATOM 1921 N N . ARG C 1 96 ? 62.783 -13.221 61.487 1.00 71.07 96 ARG C N 1
ATOM 1922 C CA . ARG C 1 96 ? 62.237 -12.101 62.254 1.00 75.07 96 ARG C CA 1
ATOM 1923 C C . ARG C 1 96 ? 61.619 -12.560 63.582 1.00 75.84 96 ARG C C 1
ATOM 1924 O O . ARG C 1 96 ? 60.706 -13.374 63.592 1.00 76.73 96 ARG C O 1
ATOM 1932 N N . LEU C 1 97 ? 62.129 -12.026 64.690 1.00 71.32 97 LEU C N 1
ATOM 1933 C CA . LEU C 1 97 ? 61.646 -12.368 66.035 1.00 72.09 97 LEU C CA 1
ATOM 1934 C C . LEU C 1 97 ? 60.724 -11.314 66.635 1.00 70.80 97 LEU C C 1
ATOM 1935 O O . LEU C 1 97 ? 60.062 -11.567 67.635 1.00 79.78 97 LEU C O 1
ATOM 1940 N N . VAL C 1 98 ? 60.705 -10.129 66.041 1.00 63.29 98 VAL C N 1
ATOM 1941 C CA . VAL C 1 98 ? 59.946 -9.002 66.573 1.00 65.06 98 VAL C CA 1
ATOM 1942 C C . VAL C 1 98 ? 58.964 -8.479 65.531 1.00 63.74 98 VAL C C 1
ATOM 1943 O O . VAL C 1 98 ? 59.372 -8.130 64.435 1.00 65.71 98 VAL C O 1
ATOM 1947 N N . ALA C 1 99 ? 57.677 -8.420 65.866 1.00 95.29 99 ALA C N 1
ATOM 1948 C CA . ALA C 1 99 ? 56.684 -7.841 64.955 1.00 97.08 99 ALA C CA 1
ATOM 1949 C C . ALA C 1 99 ? 56.922 -6.344 64.768 1.00 99.47 99 ALA C C 1
ATOM 1950 O O . ALA C 1 99 ? 57.688 -5.926 63.900 1.00 93.69 99 ALA C O 1
ATOM 1952 N N . SER D 2 29 ? 86.732 15.722 41.376 1.00 100.79 23 SER D N 1
ATOM 1953 C CA . SER D 2 29 ? 86.572 16.612 40.230 1.00 105.52 23 SER D CA 1
ATOM 1954 C C . SER D 2 29 ? 85.113 16.686 39.777 1.00 103.80 23 SER D C 1
ATOM 1955 O O . SER D 2 29 ? 84.485 17.746 39.837 1.00 103.79 23 SER D O 1
ATOM 1957 N N . ASP D 2 30 ? 84.600 15.547 39.316 1.00 94.57 24 ASP D N 1
ATOM 1958 C CA . ASP D 2 30 ? 83.224 15.381 38.834 1.00 92.59 24 ASP D CA 1
ATOM 1959 C C . ASP D 2 30 ? 82.180 16.017 39.770 1.00 85.24 24 ASP D C 1
ATOM 1960 O O . ASP D 2 30 ? 82.171 15.735 40.967 1.00 89.13 24 ASP D O 1
ATOM 1965 N N . ILE D 2 31 ? 81.313 16.871 39.229 1.00 72.71 25 ILE D N 1
ATOM 1966 C CA . ILE D 2 31 ? 80.339 17.611 40.036 1.00 71.59 25 ILE D CA 1
ATOM 1967 C C . ILE D 2 31 ? 79.377 16.701 40.784 1.00 72.06 25 ILE D C 1
ATOM 1968 O O . ILE D 2 31 ? 79.014 16.983 41.937 1.00 70.97 25 ILE D O 1
ATOM 1973 N N . LYS D 2 32 ? 78.978 15.604 40.148 1.00 66.98 26 LYS D N 1
ATOM 1974 C CA . LYS D 2 32 ? 78.078 14.661 40.801 1.00 70.57 26 LYS D CA 1
ATOM 1975 C C . LYS D 2 32 ? 78.744 14.098 42.065 1.00 66.33 26 LYS D C 1
ATOM 1976 O O . LYS D 2 32 ? 78.156 14.116 43.142 1.00 61.19 26 LYS D O 1
ATOM 1982 N N . SER D 2 33 ? 79.987 13.639 41.913 1.00 71.87 27 SER D N 1
ATOM 1983 C CA . SER D 2 33 ? 80.773 13.050 42.990 1.00 68.03 27 SER D CA 1
ATOM 1984 C C . SER D 2 33 ? 81.097 14.025 44.105 1.00 67.94 27 SER D C 1
ATOM 1985 O O . SER D 2 33 ? 81.247 13.623 45.254 1.00 63.25 27 SER D O 1
ATOM 1988 N N . VAL D 2 34 ? 81.228 15.300 43.759 1.00 62.90 28 VAL D N 1
ATOM 1989 C CA . VAL D 2 34 ? 81.497 16.325 44.748 1.00 59.33 28 VAL D CA 1
ATOM 1990 C C . VAL D 2 34 ? 80.211 16.574 45.555 1.00 59.10 28 VAL D C 1
ATOM 1991 O O . VAL D 2 34 ? 80.233 16.636 46.796 1.00 57.17 28 VAL D O 1
ATOM 1995 N N . ALA D 2 35 ? 79.094 16.665 44.839 1.00 54.15 29 ALA D N 1
ATOM 1996 C CA . ALA D 2 35 ? 77.785 16.847 45.450 1.00 51.40 29 ALA D CA 1
ATOM 1997 C C . ALA D 2 35 ? 77.472 15.728 46.423 1.00 49.58 29 ALA D C 1
ATOM 1998 O O . ALA D 2 35 ? 76.961 15.966 47.523 1.00 46.85 29 ALA D O 1
ATOM 2000 N N . GLU D 2 36 ? 77.753 14.502 45.999 1.00 55.02 30 GLU D N 1
ATOM 2001 C CA . GLU D 2 36 ? 77.473 13.347 46.824 1.00 57.20 30 GLU D CA 1
ATOM 2002 C C . GLU D 2 36 ? 78.268 13.437 48.112 1.00 55.77 30 GLU D C 1
ATOM 2003 O O . GLU D 2 36 ? 77.781 13.086 49.185 1.00 50.10 30 GLU D O 1
ATOM 2009 N N . ARG D 2 37 ? 79.487 13.949 47.987 1.00 53.32 31 ARG D N 1
ATOM 2010 C CA . ARG D 2 37 ? 80.399 14.064 49.098 1.00 50.27 31 ARG D CA 1
ATOM 2011 C C . ARG D 2 37 ? 79.985 15.187 50.074 1.00 54.24 31 ARG D C 1
ATOM 2012 O O . ARG D 2 37 ? 80.040 15.018 51.294 1.00 53.20 31 ARG D O 1
ATOM 2020 N N . LYS D 2 38 ? 79.573 16.329 49.528 1.00 55.30 32 LYS D N 1
ATOM 2021 C CA . LYS D 2 38 ? 79.058 17.433 50.333 1.00 51.98 32 LYS D CA 1
ATOM 2022 C C . LYS D 2 38 ? 77.800 17.007 51.078 1.00 53.76 32 LYS D C 1
ATOM 2023 O O . LYS D 2 38 ? 77.608 17.342 52.276 1.00 48.22 32 LYS D O 1
ATOM 2029 N N . LEU D 2 39 ? 76.935 16.277 50.373 1.00 54.22 33 LEU D N 1
ATOM 2030 C CA . LEU D 2 39 ? 75.739 15.761 51.015 1.00 57.21 33 LEU D CA 1
ATOM 2031 C C . LEU D 2 39 ? 76.116 14.843 52.187 1.00 53.93 33 LEU D C 1
ATOM 2032 O O . LEU D 2 39 ? 75.601 15.016 53.290 1.00 51.65 33 LEU D O 1
ATOM 2037 N N . ALA D 2 40 ? 77.023 13.895 51.952 1.00 47.70 34 ALA D N 1
ATOM 2038 C CA . ALA D 2 40 ? 77.543 13.035 53.022 1.00 47.14 34 ALA D CA 1
ATOM 2039 C C . ALA D 2 40 ? 78.007 13.818 54.267 1.00 47.19 34 ALA D C 1
ATOM 2040 O O . ALA D 2 40 ? 77.750 13.414 55.416 1.00 41.68 34 ALA D O 1
ATOM 2042 N N . MET D 2 41 ? 78.704 14.924 54.028 1.00 45.19 35 MET D N 1
ATOM 2043 C CA . MET D 2 41 ? 79.263 15.716 55.105 1.00 45.99 35 MET D CA 1
ATOM 2044 C C . MET D 2 41 ? 78.140 16.383 55.890 1.00 48.65 35 MET D C 1
ATOM 2045 O O . MET D 2 41 ? 78.170 16.388 57.130 1.00 44.50 35 MET D O 1
ATOM 2050 N N . LEU D 2 42 ? 77.149 16.918 55.166 1.00 52.03 36 LEU D N 1
ATOM 2051 C CA . LEU D 2 42 ? 75.973 17.538 55.795 1.00 50.73 36 LEU D CA 1
ATOM 2052 C C . LEU D 2 42 ? 75.270 16.552 56.714 1.00 51.01 36 LEU D C 1
ATOM 2053 O O . LEU D 2 42 ? 74.930 16.890 57.838 1.00 56.83 36 LEU D O 1
ATOM 2058 N N . ASP D 2 43 ? 75.057 15.332 56.230 1.00 47.65 37 ASP D N 1
ATOM 2059 C CA . ASP D 2 43 ? 74.369 14.325 57.014 1.00 46.93 37 ASP D CA 1
ATOM 2060 C C . ASP D 2 43 ? 75.231 13.906 58.218 1.00 54.39 37 ASP D C 1
ATOM 2061 O O . ASP D 2 43 ? 74.706 13.596 59.283 1.00 50.77 37 ASP D O 1
ATOM 2063 N N . ALA D 2 44 ? 76.552 13.918 58.066 1.00 45.71 38 ALA D N 1
ATOM 2064 C CA . ALA D 2 44 ? 77.403 13.450 59.144 1.00 43.66 38 ALA D CA 1
ATOM 2065 C C . ALA D 2 44 ? 77.635 14.543 60.199 1.00 46.88 38 ALA D C 1
ATOM 2066 O O . ALA D 2 44 ? 78.065 14.251 61.313 1.00 44.65 38 ALA D O 1
ATOM 2068 N N . ALA D 2 45 ? 77.353 15.796 59.850 1.00 49.07 39 ALA D N 1
ATOM 2069 C CA . ALA D 2 45 ? 77.752 16.913 60.703 1.00 49.52 39 ALA D CA 1
ATOM 2070 C C . ALA D 2 45 ? 77.011 16.915 62.031 1.00 52.83 39 ALA D C 1
ATOM 2071 O O . ALA D 2 45 ? 75.845 16.537 62.129 1.00 51.85 39 ALA D O 1
ATOM 2073 N N . THR D 2 46 ? 77.707 17.380 63.053 1.00 53.19 40 THR D N 1
ATOM 2074 C CA . THR D 2 46 ? 77.204 17.322 64.401 1.00 55.53 40 THR D CA 1
ATOM 2075 C C . THR D 2 46 ? 77.252 18.707 65.044 1.00 54.87 40 THR D C 1
ATOM 2076 O O . THR D 2 46 ? 76.409 19.041 65.862 1.00 57.23 40 THR D O 1
ATOM 2080 N N . GLU D 2 47 ? 78.229 19.515 64.635 1.00 55.26 41 GLU D N 1
ATOM 2081 C CA . GLU D 2 47 ? 78.344 20.910 65.048 1.00 58.70 41 GLU D CA 1
ATOM 2082 C C . GLU D 2 47 ? 78.684 21.710 63.795 1.00 59.26 41 GLU D C 1
ATOM 2083 O O . GLU D 2 47 ? 79.225 21.133 62.852 1.00 54.38 41 GLU D O 1
ATOM 2089 N N . LEU D 2 48 ? 78.411 23.018 63.795 1.00 51.11 42 LEU D N 1
ATOM 2090 C CA . LEU D 2 48 ? 78.695 23.854 62.633 1.00 52.53 42 LEU D CA 1
ATOM 2091 C C . LEU D 2 48 ? 80.154 23.766 62.182 1.00 54.32 42 LEU D C 1
ATOM 2092 O O . LEU D 2 48 ? 80.441 23.832 60.963 1.00 55.90 42 LEU D O 1
ATOM 2097 N N . ARG D 2 49 ? 81.065 23.574 63.134 1.00 51.96 43 ARG D N 1
ATOM 2098 C CA . ARG D 2 49 ? 82.497 23.435 62.829 1.00 50.47 43 ARG D CA 1
ATOM 2099 C C . ARG D 2 49 ? 82.807 22.312 61.828 1.00 51.23 43 ARG D C 1
ATOM 2100 O O . ARG D 2 49 ? 83.763 22.414 61.040 1.00 51.16 43 ARG D O 1
ATOM 2108 N N . ASP D 2 50 ? 81.993 21.257 61.838 1.00 54.44 44 ASP D N 1
ATOM 2109 C CA . ASP D 2 50 ? 82.165 20.170 60.886 1.00 52.49 44 ASP D CA 1
ATOM 2110 C C . ASP D 2 50 ? 81.990 20.691 59.456 1.00 57.09 44 ASP D C 1
ATOM 2111 O O . ASP D 2 50 ? 82.624 20.190 58.531 1.00 54.15 44 ASP D O 1
ATOM 2116 N N . LEU D 2 51 ? 81.163 21.715 59.270 1.00 49.84 45 LEU D N 1
ATOM 2117 C CA . LEU D 2 51 ? 80.985 22.253 57.928 1.00 55.97 45 LEU D CA 1
ATOM 2118 C C . LEU D 2 51 ? 81.860 23.487 57.682 1.00 55.70 45 LEU D C 1
ATOM 2119 O O . LEU D 2 51 ? 82.192 23.783 56.542 1.00 54.65 45 LEU D O 1
ATOM 2124 N N . ARG D 2 52 ? 82.253 24.190 58.743 1.00 56.70 46 ARG D N 1
ATOM 2125 C CA . ARG D 2 52 ? 83.097 25.375 58.576 1.00 56.33 46 ARG D CA 1
ATOM 2126 C C . ARG D 2 52 ? 84.590 25.062 58.457 1.00 52.97 46 ARG D C 1
ATOM 2127 O O . ARG D 2 52 ? 85.335 25.773 57.788 1.00 55.90 46 ARG D O 1
ATOM 2135 N N . SER D 2 53 ? 85.033 24.006 59.125 1.00 58.62 47 SER D N 1
ATOM 2136 C CA . SER D 2 53 ? 86.459 23.711 59.171 1.00 60.45 47 SER D CA 1
ATOM 2137 C C . SER D 2 53 ? 87.041 23.248 57.834 1.00 57.28 47 SER D C 1
ATOM 2138 O O . SER D 2 53 ? 88.085 23.760 57.448 1.00 60.55 47 SER D O 1
ATOM 2141 N N . PRO D 2 54 ? 86.396 22.282 57.133 1.00 55.61 48 PRO D N 1
ATOM 2142 C CA . PRO D 2 54 ? 87.019 21.827 55.871 1.00 58.32 48 PRO D CA 1
ATOM 2143 C C . PRO D 2 54 ? 87.134 22.952 54.865 1.00 56.04 48 PRO D C 1
ATOM 2144 O O . PRO D 2 54 ? 86.134 23.536 54.476 1.00 59.96 48 PRO D O 1
ATOM 2148 N N . PRO D 2 55 ? 88.362 23.286 54.474 1.00 56.80 49 PRO D N 1
ATOM 2149 C CA . PRO D 2 55 ? 88.535 24.465 53.620 1.00 58.91 49 PRO D CA 1
ATOM 2150 C C . PRO D 2 55 ? 87.932 24.245 52.226 1.00 65.80 49 PRO D C 1
ATOM 2151 O O . PRO D 2 55 ? 87.535 25.206 51.565 1.00 68.15 49 PRO D O 1
ATOM 2155 N N . GLY D 2 56 ? 87.817 22.987 51.806 1.00 69.13 50 GLY D N 1
ATOM 2156 C CA . GLY D 2 56 ? 87.110 22.652 50.580 1.00 68.92 50 GLY D CA 1
ATOM 2157 C C . GLY D 2 56 ? 85.632 23.025 50.581 1.00 68.91 50 GLY D C 1
ATOM 2158 O O . GLY D 2 56 ? 84.986 23.011 49.540 1.00 72.15 50 GLY D O 1
ATOM 2159 N N . ASN D 2 57 ? 85.090 23.344 51.754 1.00 64.55 51 ASN D N 1
ATOM 2160 C CA . ASN D 2 57 ? 83.715 23.820 51.859 1.00 62.23 51 ASN D CA 1
ATOM 2161 C C . ASN D 2 57 ? 83.578 25.312 51.615 1.00 66.32 51 ASN D C 1
ATOM 2162 O O . ASN D 2 57 ? 82.484 25.771 51.296 1.00 66.57 51 ASN D O 1
ATOM 2167 N N . ARG D 2 58 ? 84.673 26.062 51.792 1.00 71.13 52 ARG D N 1
ATOM 2168 C CA . ARG D 2 58 ? 84.658 27.529 51.679 1.00 72.06 52 ARG D CA 1
ATOM 2169 C C . ARG D 2 58 ? 83.417 28.121 52.333 1.00 67.26 52 ARG D C 1
ATOM 2170 O O . ARG D 2 58 ? 82.763 28.965 51.740 1.00 71.89 52 ARG D O 1
ATOM 2178 N N . LEU D 2 59 ? 83.081 27.673 53.538 1.00 63.74 53 LEU D N 1
ATOM 2179 C CA . LEU D 2 59 ? 81.792 28.023 54.142 1.00 66.51 53 LEU D CA 1
ATOM 2180 C C . LEU D 2 59 ? 81.590 29.533 54.300 1.00 69.33 53 LEU D C 1
ATOM 2181 O O . LEU D 2 59 ? 82.449 30.228 54.845 1.00 69.65 53 LEU D O 1
ATOM 2186 N N . GLU D 2 60 ? 80.445 30.025 53.822 1.00 79.60 54 GLU D N 1
ATOM 2187 C CA . GLU D 2 60 ? 80.095 31.441 53.929 1.00 84.62 54 GLU D CA 1
ATOM 2188 C C . GLU D 2 60 ? 78.693 31.632 54.504 1.00 84.64 54 GLU D C 1
ATOM 2189 O O . GLU D 2 60 ? 77.970 30.663 54.710 1.00 86.68 54 GLU D O 1
ATOM 2195 N N . SER D 2 61 ? 78.329 32.883 54.787 1.00 89.89 55 SER D N 1
ATOM 2196 C CA . SER D 2 61 ? 77.033 33.201 55.387 1.00 91.86 55 SER D CA 1
ATOM 2197 C C . SER D 2 61 ? 76.451 34.501 54.841 1.00 100.30 55 SER D C 1
ATOM 2198 O O . SER D 2 61 ? 75.284 34.813 55.087 1.00 106.79 55 SER D O 1
ATOM 2201 N N . ALA D 2 67 ? 73.054 30.619 63.286 1.00 88.54 61 ALA D N 1
ATOM 2202 C CA . ALA D 2 67 ? 71.619 30.372 63.159 1.00 90.81 61 ALA D CA 1
ATOM 2203 C C . ALA D 2 67 ? 71.110 30.861 61.803 1.00 93.00 61 ALA D C 1
ATOM 2204 O O . ALA D 2 67 ? 70.101 30.371 61.288 1.00 89.88 61 ALA D O 1
ATOM 2206 N N . ASP D 2 68 ? 71.815 31.836 61.235 1.00 109.14 62 ASP D N 1
ATOM 2207 C CA . ASP D 2 68 ? 71.539 32.307 59.884 1.00 115.69 62 ASP D CA 1
ATOM 2208 C C . ASP D 2 68 ? 71.804 31.174 58.885 1.00 115.57 62 ASP D C 1
ATOM 2209 O O . ASP D 2 68 ? 72.341 30.120 59.248 1.00 110.22 62 ASP D O 1
ATOM 2214 N N . GLN D 2 69 ? 71.420 31.381 57.631 1.00 100.56 63 GLN D N 1
ATOM 2215 C CA . GLN D 2 69 ? 71.753 30.412 56.610 1.00 99.13 63 GLN D CA 1
ATOM 2216 C C . GLN D 2 69 ? 73.243 30.500 56.289 1.00 96.30 63 GLN D C 1
ATOM 2217 O O . GLN D 2 69 ? 73.840 31.581 56.294 1.00 99.93 63 GLN D O 1
ATOM 2223 N N . HIS D 2 70 ? 73.841 29.341 56.047 1.00 66.66 64 HIS D N 1
ATOM 2224 C CA . HIS D 2 70 ? 75.210 29.267 55.566 1.00 64.23 64 HIS D CA 1
ATOM 2225 C C . HIS D 2 70 ? 75.201 28.452 54.278 1.00 61.07 64 HIS D C 1
ATOM 2226 O O . HIS D 2 70 ? 74.177 27.877 53.897 1.00 56.52 64 HIS D O 1
ATOM 2233 N N . SER D 2 71 ? 76.340 28.407 53.604 1.00 71.12 65 SER D N 1
ATOM 2234 C CA . SER D 2 71 ? 76.439 27.616 52.399 1.00 71.74 65 SER D CA 1
ATOM 2235 C C . SER D 2 71 ? 77.851 27.077 52.226 1.00 70.17 65 SER D C 1
ATOM 2236 O O . SER D 2 71 ? 78.800 27.631 52.793 1.00 70.50 65 SER D O 1
ATOM 2239 N N . ILE D 2 72 ? 77.975 25.985 51.464 1.00 54.04 66 ILE D N 1
ATOM 2240 C CA . ILE D 2 72 ? 79.275 25.412 51.149 1.00 54.06 66 ILE D CA 1
ATOM 2241 C C . ILE D 2 72 ? 79.481 25.312 49.640 1.00 57.01 66 ILE D C 1
ATOM 2242 O O . ILE D 2 72 ? 78.542 25.068 48.882 1.00 59.84 66 ILE D O 1
ATOM 2247 N N . ARG D 2 73 ? 80.712 25.540 49.207 1.00 63.61 67 ARG D N 1
ATOM 2248 C CA . ARG D 2 73 ? 81.033 25.466 47.797 1.00 70.47 67 ARG D CA 1
ATOM 2249 C C . ARG D 2 73 ? 80.957 24.025 47.294 1.00 70.14 67 ARG D C 1
ATOM 2250 O O . ARG D 2 73 ? 81.635 23.144 47.825 1.00 67.99 67 ARG D O 1
ATOM 2258 N N . VAL D 2 74 ? 80.120 23.785 46.282 1.00 57.30 68 VAL D N 1
ATOM 2259 C CA . VAL D 2 74 ? 80.178 22.521 45.557 1.00 56.72 68 VAL D CA 1
ATOM 2260 C C . VAL D 2 74 ? 81.202 22.686 44.434 1.00 58.13 68 VAL D C 1
ATOM 2261 O O . VAL D 2 74 ? 82.063 21.827 44.247 1.00 54.50 68 VAL D O 1
ATOM 2265 N N . ASN D 2 75 ? 81.101 23.791 43.695 1.00 63.08 69 ASN D N 1
ATOM 2266 C CA . ASN D 2 75 ? 82.162 24.209 42.777 1.00 64.24 69 ASN D CA 1
ATOM 2267 C C . ASN D 2 75 ? 82.088 25.715 42.489 1.00 68.20 69 ASN D C 1
ATOM 2268 O O . ASN D 2 75 ? 81.483 26.465 43.271 1.00 69.39 69 ASN D O 1
ATOM 2273 N N . ASP D 2 76 ? 82.723 26.149 41.395 1.00 58.82 70 ASP D N 1
ATOM 2274 C CA . ASP D 2 76 ? 82.711 27.554 40.967 1.00 60.47 70 ASP D CA 1
ATOM 2275 C C . ASP D 2 76 ? 81.294 28.133 40.808 1.00 64.98 70 ASP D C 1
ATOM 2276 O O . ASP D 2 76 ? 81.071 29.319 41.055 1.00 69.16 70 ASP D O 1
ATOM 2278 N N . GLN D 2 77 ? 80.341 27.297 40.397 1.00 60.32 71 GLN D N 1
ATOM 2279 C CA . GLN D 2 77 ? 78.983 27.760 40.096 1.00 59.15 71 GLN D CA 1
ATOM 2280 C C . GLN D 2 77 ? 77.952 27.480 41.224 1.00 56.33 71 GLN D C 1
ATOM 2281 O O . GLN D 2 77 ? 77.102 28.324 41.513 1.00 55.51 71 GLN D O 1
ATOM 2287 N N . TRP D 2 78 ? 78.010 26.302 41.848 1.00 56.00 72 TRP D N 1
ATOM 2288 C CA . TRP D 2 78 ? 76.926 25.891 42.741 1.00 54.22 72 TRP D CA 1
ATOM 2289 C C . TRP D 2 78 ? 77.307 25.841 44.222 1.00 59.00 72 TRP D C 1
ATOM 2290 O O . TRP D 2 78 ? 78.425 25.467 44.597 1.00 57.66 72 TRP D O 1
ATOM 2301 N N . ARG D 2 79 ? 76.344 26.202 45.058 1.00 56.87 73 ARG D N 1
ATOM 2302 C CA . ARG D 2 79 ? 76.519 26.118 46.487 1.00 60.03 73 ARG D CA 1
ATOM 2303 C C . ARG D 2 79 ? 75.307 25.461 47.109 1.00 60.92 73 ARG D C 1
ATOM 2304 O O . ARG D 2 79 ? 74.180 25.639 46.640 1.00 61.30 73 ARG D O 1
ATOM 2312 N N . LEU D 2 80 ? 75.553 24.687 48.160 1.00 64.47 74 LEU D N 1
ATOM 2313 C CA . LEU D 2 80 ? 74.488 24.163 48.994 1.00 63.10 74 LEU D CA 1
ATOM 2314 C C . LEU D 2 80 ? 74.173 25.146 50.116 1.00 62.97 74 LEU D C 1
ATOM 2315 O O . LEU D 2 80 ? 74.993 25.345 50.989 1.00 65.46 74 LEU D O 1
ATOM 2320 N N . CYS D 2 81 ? 73.000 25.776 50.066 1.00 64.75 75 CYS D N 1
ATOM 2321 C CA . CYS D 2 81 ? 72.477 26.558 51.193 1.00 68.73 75 CYS D CA 1
ATOM 2322 C C . CYS D 2 81 ? 71.787 25.667 52.213 1.00 66.75 75 CYS D C 1
ATOM 2323 O O . CYS D 2 81 ? 71.178 24.654 51.855 1.00 63.93 75 CYS D O 1
ATOM 2326 N N . PHE D 2 82 ? 71.857 26.079 53.479 1.00 67.38 76 PHE D N 1
ATOM 2327 C CA . PHE D 2 82 ? 71.185 25.377 54.576 1.00 63.81 76 PHE D CA 1
ATOM 2328 C C . PHE D 2 82 ? 71.117 26.225 55.847 1.00 69.45 76 PHE D C 1
ATOM 2329 O O . PHE D 2 82 ? 71.890 27.172 56.028 1.00 70.98 76 PHE D O 1
ATOM 2337 N N . THR D 2 83 ? 70.197 25.867 56.737 1.00 72.28 77 THR D N 1
ATOM 2338 C CA . THR D 2 83 ? 70.170 26.460 58.070 1.00 77.06 77 THR D CA 1
ATOM 2339 C C . THR D 2 83 ? 70.732 25.472 59.091 1.00 73.29 77 THR D C 1
ATOM 2340 O O . THR D 2 83 ? 70.337 24.302 59.122 1.00 70.50 77 THR D O 1
ATOM 2344 N N . TRP D 2 84 ? 71.658 25.929 59.925 1.00 71.13 78 TRP D N 1
ATOM 2345 C CA . TRP D 2 84 ? 72.150 25.048 60.965 1.00 67.76 78 TRP D CA 1
ATOM 2346 C C . TRP D 2 84 ? 71.205 25.024 62.162 1.00 65.97 78 TRP D C 1
ATOM 2347 O O . TRP D 2 84 ? 70.645 26.037 62.569 1.00 66.16 78 TRP D O 1
ATOM 2358 N N . THR D 2 85 ? 71.057 23.835 62.721 1.00 68.04 79 THR D N 1
ATOM 2359 C CA . THR D 2 85 ? 70.098 23.553 63.770 1.00 67.15 79 THR D CA 1
ATOM 2360 C C . THR D 2 85 ? 70.809 22.627 64.754 1.00 69.16 79 THR D C 1
ATOM 2361 O O . THR D 2 85 ? 71.839 22.033 64.411 1.00 68.93 79 THR D O 1
ATOM 2365 N N . GLU D 2 86 ? 70.311 22.543 65.984 1.00 90.28 80 GLU D N 1
ATOM 2366 C CA . GLU D 2 86 ? 70.847 21.595 66.953 1.00 91.25 80 GLU D CA 1
ATOM 2367 C C . GLU D 2 86 ? 70.755 20.175 66.397 1.00 89.65 80 GLU D C 1
ATOM 2368 O O . GLU D 2 86 ? 71.573 19.323 66.725 1.00 89.85 80 GLU D O 1
ATOM 2370 N N . HIS D 2 87 ? 69.763 19.951 65.536 1.00 81.90 81 HIS D N 1
ATOM 2371 C CA . HIS D 2 87 ? 69.487 18.651 64.934 1.00 76.57 81 HIS D CA 1
ATOM 2372 C C . HIS D 2 87 ? 70.108 18.516 63.548 1.00 79.95 81 HIS D C 1
ATOM 2373 O O . HIS D 2 87 ? 69.663 17.694 62.731 1.00 79.89 81 HIS D O 1
ATOM 2375 N N . GLY D 2 88 ? 71.133 19.322 63.280 1.00 73.80 82 GLY D N 1
ATOM 2376 C CA . GLY D 2 88 ? 71.825 19.255 62.006 1.00 70.01 82 GLY D CA 1
ATOM 2377 C C . GLY D 2 88 ? 71.206 20.168 60.968 1.00 70.28 82 GLY D C 1
ATOM 2378 O O . GLY D 2 88 ? 70.362 20.999 61.288 1.00 72.68 82 GLY D O 1
ATOM 2379 N N . PRO D 2 89 ? 71.628 20.017 59.708 1.00 74.80 83 PRO D N 1
ATOM 2380 C CA . PRO D 2 89 ? 71.244 20.867 58.571 1.00 66.26 83 PRO D CA 1
ATOM 2381 C C . PRO D 2 89 ? 69.803 20.677 58.142 1.00 66.54 83 PRO D C 1
ATOM 2382 O O . PRO D 2 89 ? 69.331 19.547 58.039 1.00 70.93 83 PRO D O 1
ATOM 2386 N N . VAL D 2 90 ? 69.126 21.786 57.865 1.00 61.87 84 VAL D N 1
ATOM 2387 C CA . VAL D 2 90 ? 67.713 21.773 57.509 1.00 63.91 84 VAL D CA 1
ATOM 2388 C C . VAL D 2 90 ? 67.467 22.790 56.375 1.00 62.00 84 VAL D C 1
ATOM 2389 O O . VAL D 2 90 ? 68.231 23.760 56.225 1.00 60.54 84 VAL D O 1
ATOM 2393 N N . ASN D 2 91 ? 66.407 22.579 55.592 1.00 73.05 85 ASN D N 1
ATOM 2394 C CA . ASN D 2 91 ? 66.100 23.436 54.437 1.00 72.70 85 ASN D CA 1
ATOM 2395 C C . ASN D 2 91 ? 67.262 23.514 53.455 1.00 71.65 85 ASN D C 1
ATOM 2396 O O . ASN D 2 91 ? 67.712 24.607 53.090 1.00 77.08 85 ASN D O 1
ATOM 2401 N N . VAL D 2 92 ? 67.770 22.363 53.048 1.00 57.67 86 VAL D N 1
ATOM 2402 C CA . VAL D 2 92 ? 68.915 22.358 52.154 1.00 62.33 86 VAL D CA 1
ATOM 2403 C C . VAL D 2 92 ? 68.444 22.669 50.718 1.00 66.37 86 VAL D C 1
ATOM 2404 O O . VAL D 2 92 ? 67.416 22.165 50.269 1.00 63.85 86 VAL D O 1
ATOM 2408 N N . GLU D 2 93 ? 69.173 23.549 50.034 1.00 64.89 87 GLU D N 1
ATOM 2409 C CA . GLU D 2 93 ? 68.824 23.971 48.690 1.00 67.45 87 GLU D CA 1
ATOM 2410 C C . GLU D 2 93 ? 70.089 24.204 47.877 1.00 67.14 87 GLU D C 1
ATOM 2411 O O . GLU D 2 93 ? 71.181 24.280 48.431 1.00 68.66 87 GLU D O 1
ATOM 2417 N N . ILE D 2 94 ? 69.960 24.303 46.560 1.00 67.33 88 ILE D N 1
ATOM 2418 C CA . ILE D 2 94 ? 71.111 24.702 45.758 1.00 66.23 88 ILE D CA 1
ATOM 2419 C C . ILE D 2 94 ? 70.906 26.127 45.279 1.00 69.49 88 ILE D C 1
ATOM 2420 O O . ILE D 2 94 ? 69.777 26.577 45.056 1.00 72.38 88 ILE D O 1
ATOM 2425 N N . VAL D 2 95 ? 72.012 26.851 45.178 1.00 67.08 89 VAL D N 1
ATOM 2426 C CA . VAL D 2 95 ? 71.987 28.241 44.766 1.00 64.48 89 VAL D CA 1
ATOM 2427 C C . VAL D 2 95 ? 73.149 28.435 43.828 1.00 68.41 89 VAL D C 1
ATOM 2428 O O . VAL D 2 95 ? 74.254 27.950 44.091 1.00 65.26 89 VAL D O 1
ATOM 2432 N N . ASP D 2 96 ? 72.887 29.120 42.722 1.00 74.43 90 ASP D N 1
ATOM 2433 C CA . ASP D 2 96 ? 73.935 29.570 41.826 1.00 69.44 90 ASP D CA 1
ATOM 2434 C C . ASP D 2 96 ? 73.950 31.097 41.859 1.00 74.55 90 ASP D C 1
ATOM 2435 O O . ASP D 2 96 ? 73.213 31.747 41.125 1.00 84.19 90 ASP D O 1
ATOM 2440 N N . TYR D 2 97 ? 74.777 31.670 42.725 1.00 71.79 91 TYR D N 1
ATOM 2441 C CA . TYR D 2 97 ? 74.876 33.120 42.821 1.00 80.82 91 TYR D CA 1
ATOM 2442 C C . TYR D 2 97 ? 75.510 33.720 41.562 1.00 87.74 91 TYR D C 1
ATOM 2443 O O . TYR D 2 97 ? 76.580 33.287 41.127 1.00 87.35 91 TYR D O 1
ATOM 2445 N N . HIS D 2 98 ? 74.828 34.697 40.967 1.00 105.88 92 HIS D N 1
ATOM 2446 C CA . HIS D 2 98 ? 75.399 35.475 39.873 1.00 109.05 92 HIS D CA 1
ATOM 244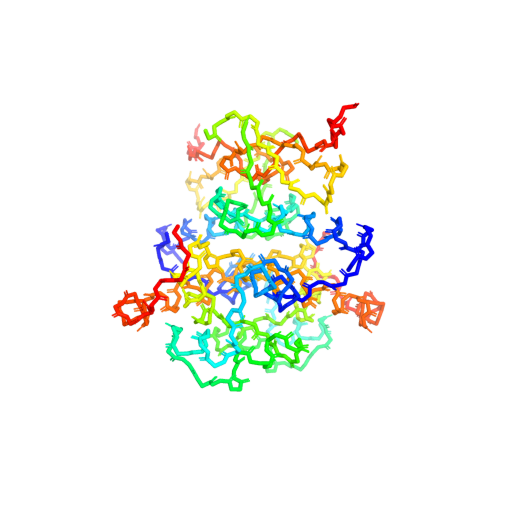7 C C . HIS D 2 98 ? 74.718 36.837 39.770 1.00 117.16 92 HIS D C 1
ATOM 2448 O O . HIS D 2 98 ? 73.895 37.194 40.614 1.00 117.95 92 HIS D O 1
#

Solvent-accessible surface area: 15243 Å² total; per-residue (Å²): 148,82,32,18,6,0,0,15,0,1,70,34,4,0,37,146,74,68,55,28,64,14,34,25,0,1,178,7,0,52,36,67,48,94,60,0,67,78,4,11,180,64,189,26,47,8,65,13,38,10,0,12,43,0,7,37,0,0,20,9,6,19,60,0,1,13,42,5,21,18,55,45,54,7,76,46,9,62,95,110,88,17,115,67,0,120,69,77,16,48,130,68,17,120,131,84,85,132,29,17,32,12,16,4,78,22,0,6,108,6,10,54,75,12,95,0,0,134,12,0,52,14,0,133,31,73,104,213,77,88,45,4,8,0,86,15,42,125,88,79,22,10,18,2,39,32,51,92,99,8,35,69,99,67,94,115,41,48,154,147,82,134,79,32,19,4,0,0,14,0,1,54,42,3,0,33,143,93,72,57,29,61,18,36,28,0,1,178,7,1,50,37,67,46,92,59,1,65,73,4,15,84,68,72,21,48,8,62,14,40,8,0,11,40,1,7,36,0,0,19,9,5,19,61,0,1,13,41,5,18,15,55,46,54,6,51,33,8,63,102,118,80,14,119,63,2,122,70,73,17,51,130,72,18,118,131,81,84,137,31,15,30,28,17,4,90,23,0,8,91,5,10,54,77,28,96,0,0,136,12,0,47,9,0,117,29,92,107,115,106,70,14,14,0,73,15,49,90,92,80,31,10,24,0,30,39,52,112,51,8,21,50,104,69,83,110,54,41,87,218

CATH classification: 1.10.260.40

Organism: Pseudomonas putida (strain ATCC 47054 / DSM 6125 / CFBP 8728 / NCIMB 11950 / KT2440) (NCBI:txid160488)